Protein AF-A0A0N4UQG2-F1 (afdb_monomer_lite)

Foldseek 3Di:
DPDDPVCPCVVDVLVVDPVNDDPDDDDDDDDDPDPDDDPLQDDDDPWKDKDWAQPCQVVQLVVLVVVLVPDAFPVCGVNSCVCPPLQDPPHGLRSSLVSQLCCCVPRVVDDSVLSVCLQAPAPLPPPPVDDPVSSVSNVVSCVPHDHRAGFIWMWTDPSVDTDIDTHNVNNAKKKWFAFPVGDIDIDSDPPPDDDDPNRTPDIDTDPPD

Organism: Dracunculus medinensis (NCBI:txid318479)

InterPro domains:
  IPR017932 Glutamine amidotransferase type 2 domain [PF00310] (1-203)
  IPR017932 Glutamine amidotransferase type 2 domain [PS51278] (1-209)
  IPR029055 Nucleophile aminohydrolases, N-terminal [G3DSA:3.60.20.10] (1-207)
  IPR029055 Nucleophile aminohydrolases, N-terminal [SSF56235] (1-203)
  IPR050711 Electron transfer and nitrogen metabolism enzyme [PTHR11938] (1-194)

pLDDT: mean 92.18, std 8.58, range [34.84, 98.5]

Radius of gyration: 18.57 Å; chains: 1; bounding box: 43×51×46 Å

Structure (mmCIF, N/CA/C/O backbone):
data_AF-A0A0N4UQG2-F1
#
_entry.id   AF-A0A0N4UQG2-F1
#
loop_
_atom_site.group_PDB
_atom_site.id
_atom_site.type_symbol
_atom_site.label_atom_id
_atom_site.label_alt_id
_atom_site.label_comp_id
_atom_site.label_asym_id
_atom_site.label_entity_id
_atom_site.label_seq_id
_atom_site.pdbx_PDB_ins_code
_atom_site.Cartn_x
_atom_site.Cartn_y
_atom_site.Cartn_z
_atom_site.occupancy
_atom_site.B_iso_or_equiv
_atom_site.auth_seq_id
_atom_site.auth_comp_id
_atom_site.auth_asym_id
_atom_site.auth_atom_id
_atom_site.pdbx_PDB_model_num
ATOM 1 N N . GLY A 1 1 ? 5.410 -14.730 1.126 1.00 83.00 1 GLY A N 1
ATOM 2 C CA . GLY A 1 1 ? 5.671 -16.011 1.825 1.00 83.00 1 GLY A CA 1
ATOM 3 C C . GLY A 1 1 ? 7.002 -15.961 2.557 1.00 83.00 1 GLY A C 1
ATOM 4 O O . GLY A 1 1 ? 7.657 -14.926 2.515 1.00 83.00 1 GLY A O 1
ATOM 5 N N . GLN A 1 2 ? 7.401 -17.050 3.219 1.00 87.00 2 GLN A N 1
ATOM 6 C CA . GLN A 1 2 ? 8.692 -17.155 3.923 1.00 87.00 2 GLN A CA 1
ATOM 7 C C . GLN A 1 2 ? 9.740 -17.874 3.072 1.00 87.00 2 GLN A C 1
ATOM 9 O O . GLN A 1 2 ? 10.214 -18.955 3.413 1.00 87.00 2 GLN A O 1
ATOM 14 N N . PHE A 1 3 ? 10.063 -17.285 1.930 1.00 86.31 3 PHE A N 1
ATOM 15 C CA . PHE A 1 3 ? 10.930 -17.906 0.941 1.00 86.31 3 PHE A CA 1
ATOM 16 C C . PHE A 1 3 ? 11.988 -16.918 0.491 1.00 86.31 3 PHE A C 1
ATOM 18 O O . PHE A 1 3 ? 11.764 -15.706 0.525 1.00 86.31 3 PHE A O 1
ATOM 25 N N . THR A 1 4 ? 13.117 -17.434 0.017 1.00 87.06 4 THR A N 1
ATOM 26 C CA . THR A 1 4 ? 13.995 -16.618 -0.818 1.00 87.06 4 THR A CA 1
ATOM 27 C C . THR A 1 4 ? 13.283 -16.291 -2.131 1.00 87.06 4 THR A C 1
ATOM 29 O O . THR A 1 4 ? 12.359 -16.992 -2.552 1.00 87.06 4 THR A O 1
ATOM 32 N N . THR A 1 5 ? 13.710 -15.229 -2.810 1.00 87.31 5 THR A N 1
ATOM 33 C CA . THR A 1 5 ? 13.098 -14.796 -4.077 1.00 87.31 5 THR A CA 1
ATOM 34 C C . THR A 1 5 ? 13.099 -15.908 -5.135 1.00 87.31 5 THR A C 1
ATOM 36 O O . THR A 1 5 ? 12.113 -16.075 -5.847 1.00 87.31 5 THR A O 1
ATOM 39 N N . HIS A 1 6 ? 14.142 -16.743 -5.176 1.00 87.69 6 HIS A N 1
ATOM 40 C CA . HIS A 1 6 ? 14.247 -17.883 -6.098 1.00 87.69 6 HIS A CA 1
ATOM 41 C C . HIS A 1 6 ? 13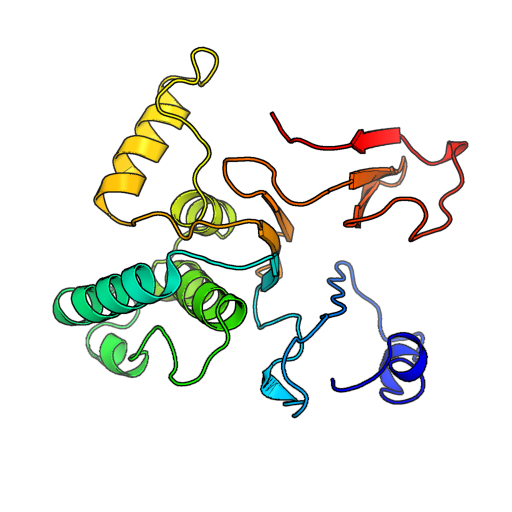.280 -19.037 -5.799 1.00 87.69 6 HIS A C 1
ATOM 43 O O . HIS A 1 6 ? 12.962 -19.820 -6.688 1.00 87.69 6 HIS A O 1
ATOM 49 N N . GLN A 1 7 ? 12.813 -19.160 -4.559 1.00 92.88 7 GLN A N 1
ATOM 50 C CA . GLN A 1 7 ? 11.900 -20.224 -4.139 1.00 92.88 7 GLN A CA 1
ATOM 51 C C . GLN A 1 7 ? 10.429 -19.898 -4.429 1.00 92.88 7 GLN A C 1
ATOM 53 O O . GLN A 1 7 ? 9.588 -20.790 -4.339 1.00 92.88 7 GLN A O 1
ATOM 58 N N . LEU A 1 8 ? 10.107 -18.654 -4.797 1.00 92.19 8 LEU A N 1
ATOM 59 C CA . LEU A 1 8 ? 8.729 -18.220 -5.015 1.00 92.19 8 LEU A CA 1
ATOM 60 C C . LEU A 1 8 ? 8.043 -18.984 -6.162 1.00 92.19 8 LEU A C 1
ATOM 62 O O . LEU A 1 8 ? 6.961 -19.531 -5.959 1.00 92.19 8 LEU A O 1
ATOM 66 N N . TYR A 1 9 ? 8.687 -19.057 -7.332 1.00 91.50 9 TYR A N 1
ATOM 67 C CA . TYR A 1 9 ? 8.138 -19.733 -8.516 1.00 91.50 9 TYR A CA 1
ATOM 68 C C . TYR A 1 9 ? 7.982 -21.251 -8.332 1.00 91.50 9 TYR A C 1
ATOM 70 O O . TYR A 1 9 ? 6.918 -21.768 -8.654 1.00 91.50 9 TYR A O 1
ATOM 78 N N . PRO A 1 10 ? 8.968 -21.982 -7.769 1.00 92.25 10 PRO A N 1
ATOM 79 C CA . PRO A 1 10 ? 8.781 -23.399 -7.462 1.00 92.25 10 PRO A CA 1
ATOM 80 C C . PRO A 1 10 ? 7.675 -23.679 -6.441 1.00 92.25 10 PRO A C 1
ATOM 82 O O . PRO A 1 10 ? 7.100 -24.764 -6.456 1.00 92.25 10 PRO A O 1
ATOM 85 N N . TYR A 1 11 ? 7.407 -22.744 -5.524 1.00 94.06 11 TYR A N 1
ATOM 86 C CA . TYR A 1 11 ? 6.412 -22.944 -4.473 1.00 94.06 11 TYR A CA 1
ATOM 87 C C . TYR A 1 11 ? 4.980 -22.692 -4.962 1.00 94.06 11 TYR A C 1
ATOM 89 O O . TYR A 1 11 ? 4.084 -23.480 -4.667 1.00 94.06 11 TYR A O 1
ATOM 97 N N . TYR A 1 12 ? 4.757 -21.610 -5.712 1.00 94.81 12 TYR A N 1
ATOM 98 C CA . TYR A 1 12 ? 3.448 -21.275 -6.272 1.00 94.81 12 TYR A CA 1
ATOM 99 C C . TYR A 1 12 ? 3.400 -21.617 -7.758 1.00 94.81 12 TYR A C 1
ATOM 101 O O . TYR A 1 12 ? 3.765 -20.796 -8.599 1.00 94.81 12 TYR A O 1
ATOM 109 N N . ALA A 1 13 ? 2.907 -22.817 -8.073 1.00 94.38 13 ALA A N 1
ATOM 110 C CA . ALA A 1 13 ? 2.822 -23.312 -9.448 1.00 94.38 13 ALA A CA 1
ATOM 111 C C . ALA A 1 13 ? 2.061 -22.352 -10.382 1.00 94.38 13 ALA A C 1
ATOM 113 O O . ALA A 1 13 ? 2.461 -22.177 -11.535 1.00 94.38 13 ALA A O 1
ATOM 114 N N . ASP A 1 14 ? 1.034 -21.670 -9.868 1.00 96.81 14 ASP A N 1
ATOM 115 C CA . ASP A 1 14 ? 0.246 -20.684 -10.615 1.00 96.81 14 ASP A CA 1
ATOM 116 C C . ASP A 1 14 ? 1.114 -19.571 -11.222 1.00 96.81 14 ASP A C 1
ATOM 118 O O . ASP A 1 14 ? 0.856 -19.146 -12.341 1.00 96.81 14 ASP A O 1
ATOM 122 N N . LEU A 1 15 ? 2.200 -19.157 -10.556 1.00 94.75 15 LEU A N 1
ATOM 123 C CA . LEU A 1 15 ? 3.099 -18.103 -11.055 1.00 94.75 15 LEU A CA 1
ATOM 124 C C . LEU A 1 15 ? 3.942 -18.533 -12.262 1.00 94.75 15 LEU A C 1
ATOM 126 O O . LEU A 1 15 ? 4.568 -17.698 -12.908 1.00 94.75 15 LEU A O 1
ATOM 130 N N . THR A 1 16 ? 3.995 -19.834 -12.545 1.00 93.81 16 THR A N 1
ATOM 131 C CA . THR A 1 16 ? 4.654 -20.394 -13.736 1.00 93.81 16 THR A CA 1
ATOM 132 C C . THR A 1 16 ? 3.662 -20.808 -14.818 1.00 93.81 16 THR A C 1
ATOM 134 O O . THR A 1 16 ? 4.071 -21.254 -15.889 1.00 93.81 16 THR A O 1
ATOM 137 N N . ASN A 1 17 ? 2.363 -20.661 -14.555 1.00 96.19 17 ASN A N 1
ATOM 138 C CA . ASN A 1 17 ? 1.318 -20.945 -15.521 1.00 96.19 17 ASN A CA 1
ATOM 139 C C . ASN A 1 17 ? 1.238 -19.801 -16.555 1.00 96.19 17 ASN A C 1
ATOM 141 O O . ASN A 1 17 ? 1.017 -18.658 -16.154 1.00 96.19 17 ASN A O 1
ATOM 145 N N . PRO A 1 18 ? 1.358 -20.074 -17.869 1.00 95.81 18 PRO A N 1
ATOM 146 C CA . PRO A 1 18 ? 1.235 -19.052 -18.914 1.00 95.81 18 PRO A CA 1
ATOM 147 C C . PRO A 1 18 ? -0.103 -18.296 -18.922 1.00 95.81 18 PRO A C 1
ATOM 149 O O . PRO A 1 18 ? -0.155 -17.168 -19.400 1.00 95.81 18 PRO A O 1
ATOM 152 N N . GLU A 1 19 ? -1.170 -18.892 -18.381 1.00 97.31 19 GLU A N 1
ATOM 153 C CA . GLU A 1 19 ? -2.489 -18.255 -18.260 1.00 97.31 19 GLU A CA 1
ATOM 154 C C . GLU A 1 19 ? -2.553 -17.243 -17.097 1.00 97.31 19 GLU A C 1
ATOM 156 O O . GLU A 1 19 ? -3.521 -16.491 -16.978 1.00 97.31 19 GLU A O 1
ATOM 161 N N . PHE A 1 20 ? -1.535 -17.195 -16.227 1.00 96.69 20 PHE A N 1
ATOM 162 C CA . PHE A 1 20 ? -1.446 -16.225 -15.136 1.00 96.69 20 PHE A CA 1
ATOM 163 C C . PHE A 1 20 ? -0.947 -14.873 -15.665 1.00 96.69 20 PHE A C 1
ATOM 165 O O . PHE A 1 20 ? 0.212 -14.488 -15.508 1.00 96.69 20 PHE A O 1
ATOM 172 N N . ILE A 1 21 ? -1.842 -14.149 -16.333 1.00 95.69 21 ILE A N 1
ATOM 173 C CA . ILE A 1 21 ? -1.565 -12.840 -16.929 1.00 95.69 21 ILE A CA 1
ATOM 174 C C . ILE A 1 21 ? -2.055 -11.702 -16.029 1.00 95.69 21 ILE A C 1
ATOM 176 O O . ILE A 1 21 ? -3.118 -11.778 -15.415 1.00 95.69 21 ILE A O 1
ATOM 180 N N . SER A 1 22 ? -1.292 -10.610 -15.969 1.00 94.44 22 SER A N 1
ATOM 181 C CA . SER A 1 22 ? -1.672 -9.406 -15.227 1.00 94.44 22 SER A CA 1
ATOM 182 C C . SER A 1 22 ? -1.180 -8.144 -15.927 1.00 94.44 22 SER A C 1
ATOM 184 O O . SER A 1 22 ? -0.168 -8.151 -16.621 1.00 94.44 22 SER A O 1
ATOM 186 N N . HIS A 1 23 ? -1.901 -7.047 -15.703 1.00 93.00 23 HIS A N 1
ATOM 187 C CA . HIS A 1 23 ? -1.538 -5.710 -16.175 1.00 93.00 23 HIS A CA 1
ATOM 188 C C . HIS A 1 23 ? -0.661 -4.977 -15.146 1.00 93.00 23 HIS A C 1
ATOM 190 O O . HIS A 1 23 ? -0.023 -3.979 -15.465 1.00 93.00 23 HIS A O 1
ATOM 196 N N . ILE A 1 24 ? -0.652 -5.463 -13.899 1.00 94.12 24 ILE A N 1
ATOM 197 C CA . ILE A 1 24 ? 0.035 -4.863 -12.756 1.00 94.12 24 ILE A CA 1
ATOM 198 C C . ILE A 1 24 ? 0.735 -5.967 -11.960 1.00 94.12 24 ILE A C 1
ATOM 200 O O . ILE A 1 24 ? 0.160 -7.026 -11.703 1.00 94.12 24 ILE A O 1
ATOM 204 N N . ALA A 1 25 ? 1.960 -5.701 -11.514 1.00 94.25 25 ALA A N 1
ATOM 205 C CA . ALA A 1 25 ? 2.662 -6.548 -10.563 1.00 94.25 25 ALA A CA 1
ATOM 206 C C . ALA A 1 25 ? 3.356 -5.686 -9.504 1.00 94.25 25 ALA A C 1
ATOM 208 O O . ALA A 1 25 ? 4.049 -4.725 -9.830 1.00 94.25 25 ALA A O 1
ATOM 209 N N . ILE A 1 26 ? 3.187 -6.060 -8.235 1.00 95.19 26 ILE A N 1
ATOM 210 C CA . ILE A 1 26 ? 3.950 -5.514 -7.112 1.00 95.19 26 ILE A CA 1
ATOM 211 C C . ILE A 1 26 ? 4.675 -6.685 -6.462 1.00 95.19 26 ILE A C 1
ATOM 213 O O . ILE A 1 26 ? 4.057 -7.671 -6.064 1.00 95.19 26 ILE A O 1
ATOM 217 N N . VAL A 1 27 ? 5.994 -6.575 -6.357 1.00 93.50 27 VAL A N 1
ATOM 218 C CA . VAL A 1 27 ? 6.851 -7.587 -5.738 1.00 93.50 27 VAL A CA 1
ATOM 219 C C . VAL A 1 27 ? 7.623 -6.961 -4.590 1.00 93.50 27 VAL A C 1
ATOM 221 O O . VAL A 1 27 ? 8.039 -5.807 -4.663 1.00 93.50 27 VAL A O 1
ATOM 224 N N . HIS A 1 28 ? 7.816 -7.721 -3.515 1.00 94.06 28 HIS A N 1
ATOM 225 C CA . HIS A 1 28 ? 8.537 -7.240 -2.347 1.00 94.06 28 HIS A CA 1
ATOM 226 C C . HIS A 1 28 ? 9.395 -8.345 -1.733 1.00 94.06 28 HIS A C 1
ATOM 228 O O . HIS A 1 28 ? 8.929 -9.460 -1.500 1.00 94.06 28 HIS A O 1
ATOM 234 N N . SER A 1 29 ? 10.644 -8.009 -1.415 1.00 91.00 29 SER A N 1
ATOM 235 C CA . SER A 1 29 ? 11.544 -8.842 -0.618 1.00 91.00 29 SER A CA 1
ATOM 236 C C . SER A 1 29 ? 11.888 -8.095 0.664 1.00 91.00 29 SER A C 1
ATOM 238 O O . SER A 1 29 ? 12.318 -6.945 0.619 1.00 91.00 29 SER A O 1
ATOM 240 N N . ARG A 1 30 ? 11.662 -8.725 1.821 1.00 84.50 30 ARG A N 1
ATOM 241 C CA . ARG A 1 30 ? 11.824 -8.085 3.133 1.00 84.50 30 ARG A CA 1
ATOM 242 C C . ARG A 1 30 ? 13.076 -8.597 3.835 1.00 84.50 30 ARG A C 1
ATOM 244 O O . ARG A 1 30 ? 13.191 -9.794 4.082 1.00 84.50 30 ARG A O 1
ATOM 251 N N . TYR A 1 31 ? 13.932 -7.679 4.281 1.00 78.50 31 TYR A N 1
ATOM 252 C CA . TYR A 1 31 ? 14.924 -7.967 5.317 1.00 78.50 31 TYR A CA 1
ATOM 253 C C . TYR A 1 31 ? 14.292 -7.781 6.699 1.00 78.50 31 TYR A C 1
ATOM 255 O O . TYR A 1 31 ? 13.805 -6.706 7.037 1.00 78.50 31 TYR A O 1
ATOM 263 N N . SER A 1 32 ? 14.256 -8.851 7.492 1.00 74.00 32 SER A N 1
ATOM 264 C CA . SER A 1 32 ? 13.741 -8.831 8.863 1.00 74.00 32 SER A CA 1
ATOM 265 C C . SER A 1 32 ? 14.899 -8.849 9.853 1.00 74.00 32 SER A C 1
ATOM 267 O O . SER A 1 32 ? 15.792 -9.680 9.726 1.00 74.00 32 SER A O 1
ATOM 269 N N . THR A 1 33 ? 14.850 -8.000 10.879 1.00 68.75 33 THR A N 1
ATOM 270 C CA . THR A 1 33 ? 15.740 -8.091 12.051 1.00 68.75 33 THR A CA 1
ATOM 271 C C . THR A 1 33 ? 15.324 -9.202 13.020 1.00 68.75 33 THR A C 1
ATOM 273 O O . THR A 1 33 ? 16.117 -9.626 13.855 1.00 68.75 33 THR A O 1
ATOM 276 N N . ASN A 1 34 ? 14.091 -9.710 12.903 1.00 67.94 34 ASN A N 1
ATOM 277 C CA . ASN A 1 34 ? 13.601 -10.827 13.709 1.00 67.94 34 ASN A CA 1
ATOM 278 C C . ASN A 1 34 ? 14.049 -12.170 13.128 1.00 67.94 34 ASN A C 1
ATOM 280 O O . ASN A 1 34 ? 13.881 -12.409 11.932 1.00 67.94 34 ASN A O 1
ATOM 284 N N . THR A 1 35 ? 14.519 -13.061 14.001 1.00 64.38 35 THR A N 1
ATOM 285 C CA . THR A 1 35 ? 14.916 -14.440 13.676 1.00 64.38 35 THR A CA 1
ATOM 286 C C . THR A 1 35 ? 13.732 -15.393 13.509 1.00 64.38 35 THR A C 1
ATOM 288 O O . THR A 1 35 ? 13.883 -16.429 12.868 1.00 64.38 35 THR A O 1
ATOM 291 N N . PHE A 1 36 ? 12.556 -15.053 14.050 1.00 75.06 36 PHE A N 1
ATOM 292 C CA . PHE A 1 36 ? 11.333 -15.835 13.873 1.00 75.06 36 PHE A CA 1
ATOM 293 C C . PHE A 1 36 ? 10.550 -15.329 12.661 1.00 75.06 36 PHE A C 1
ATOM 295 O O . PHE A 1 36 ? 9.997 -14.221 12.703 1.00 75.06 36 PHE A O 1
ATOM 302 N N . PRO A 1 37 ? 10.491 -16.107 11.572 1.00 74.44 37 PRO A N 1
ATOM 303 C CA . PRO A 1 37 ? 9.751 -15.698 10.400 1.00 74.44 37 PRO A CA 1
ATOM 304 C C . PRO A 1 37 ? 8.245 -15.874 10.666 1.00 74.44 37 PRO A C 1
ATOM 306 O O . PRO A 1 37 ? 7.804 -16.879 11.225 1.00 74.44 37 PRO A O 1
ATOM 309 N N . ALA A 1 38 ? 7.431 -14.902 10.244 1.00 84.25 38 ALA A N 1
ATOM 310 C CA . ALA A 1 38 ? 5.969 -14.972 10.315 1.00 84.25 38 ALA A CA 1
ATOM 311 C C . ALA A 1 38 ? 5.372 -14.745 8.922 1.00 84.25 38 ALA A C 1
ATOM 313 O O . ALA A 1 38 ? 5.730 -13.790 8.235 1.00 84.25 38 ALA A O 1
ATOM 314 N N . TRP A 1 39 ? 4.499 -15.657 8.481 1.00 87.81 39 TRP A N 1
ATOM 315 C CA . TRP A 1 39 ? 3.953 -15.655 7.118 1.00 87.81 39 TRP A CA 1
ATOM 316 C C . TRP A 1 39 ? 3.140 -14.398 6.836 1.00 87.81 39 TRP A C 1
ATOM 318 O O . TRP A 1 39 ? 3.305 -13.789 5.784 1.00 87.81 39 TRP A O 1
ATOM 328 N N . SER A 1 40 ? 2.350 -13.977 7.822 1.00 86.31 40 SER A N 1
ATOM 329 C CA . SER A 1 40 ? 1.534 -12.764 7.794 1.00 86.31 40 SER A CA 1
ATOM 330 C C . SER A 1 40 ? 2.338 -11.464 7.721 1.00 86.31 40 SER A C 1
ATOM 332 O O . SER A 1 40 ? 1.763 -10.415 7.476 1.00 86.31 40 SER A O 1
ATOM 334 N N . ARG A 1 41 ? 3.661 -11.504 7.934 1.00 90.25 41 ARG A N 1
ATOM 335 C CA . ARG A 1 41 ? 4.541 -10.325 7.844 1.00 90.25 41 ARG A CA 1
ATOM 336 C C . ARG A 1 41 ? 5.236 -10.195 6.491 1.00 90.25 41 ARG A C 1
ATOM 338 O O . ARG A 1 41 ? 6.019 -9.264 6.293 1.00 90.25 41 ARG A O 1
ATOM 345 N N . ALA A 1 42 ? 5.030 -11.158 5.595 1.00 92.81 42 ALA A N 1
ATOM 346 C CA . ALA A 1 42 ? 5.487 -11.031 4.224 1.00 92.81 42 ALA A CA 1
ATOM 347 C C . ALA A 1 42 ? 4.620 -10.006 3.488 1.00 92.81 42 ALA A C 1
ATOM 349 O O . ALA A 1 42 ? 3.428 -9.898 3.745 1.00 92.81 42 ALA A O 1
ATOM 350 N N . GLN A 1 43 ? 5.240 -9.290 2.560 1.00 95.38 43 GLN A N 1
ATOM 351 C CA . GLN A 1 43 ? 4.586 -8.308 1.704 1.00 95.38 43 GLN A CA 1
ATOM 352 C C . GLN A 1 43 ? 4.568 -8.805 0.246 1.00 95.38 43 GLN A C 1
ATOM 354 O O . GLN A 1 43 ? 5.348 -9.716 -0.068 1.00 95.38 43 GLN A O 1
ATOM 359 N N . PRO A 1 44 ? 3.749 -8.222 -0.651 1.00 96.44 44 PRO A N 1
ATOM 360 C CA . PRO A 1 44 ? 2.838 -7.080 -0.447 1.00 96.44 44 PRO A CA 1
ATOM 361 C C . PRO A 1 44 ? 1.731 -7.334 0.587 1.00 96.44 44 PRO A C 1
ATOM 363 O O . PRO A 1 44 ? 1.327 -8.479 0.782 1.00 96.44 44 PRO A O 1
ATOM 366 N N . ASN A 1 45 ? 1.272 -6.274 1.258 1.00 96.75 45 ASN A N 1
ATOM 367 C CA . ASN A 1 45 ? 0.001 -6.293 1.987 1.00 96.75 45 ASN A CA 1
ATOM 368 C C . ASN A 1 45 ? -1.169 -6.183 0.984 1.00 96.75 45 ASN A C 1
ATOM 370 O O . ASN A 1 45 ? -0.989 -6.444 -0.207 1.00 96.75 45 ASN A O 1
ATOM 374 N N . ARG A 1 46 ? -2.378 -5.825 1.437 1.00 96.44 46 ARG A N 1
ATOM 375 C CA . ARG A 1 46 ? -3.577 -5.832 0.581 1.00 96.44 46 ARG A CA 1
ATOM 376 C C . ARG A 1 46 ? -3.496 -4.769 -0.509 1.00 96.44 46 ARG A C 1
ATOM 378 O O . ARG A 1 46 ? -3.868 -5.034 -1.648 1.00 96.44 46 ARG A O 1
ATOM 385 N N . MET A 1 47 ? -3.002 -3.586 -0.158 1.00 97.44 47 MET A N 1
ATOM 386 C CA . MET A 1 47 ? -2.869 -2.447 -1.061 1.00 97.44 47 MET A CA 1
ATOM 387 C C . MET A 1 47 ? -1.426 -1.971 -1.197 1.00 97.44 47 MET A C 1
ATOM 389 O O . MET A 1 47 ? -1.111 -1.343 -2.201 1.00 97.44 47 MET A O 1
ATOM 393 N N . VAL A 1 48 ? -0.558 -2.254 -0.219 1.00 97.62 48 VAL A N 1
ATOM 394 C CA . VAL A 1 48 ? 0.756 -1.611 -0.075 1.00 97.62 48 VAL A CA 1
ATOM 395 C C . VAL A 1 48 ? 1.915 -2.606 -0.014 1.00 97.62 48 VAL A C 1
ATOM 397 O O . VAL A 1 48 ? 1.911 -3.558 0.768 1.00 97.62 48 VAL A O 1
ATOM 400 N N . ALA A 1 49 ? 2.984 -2.303 -0.749 1.00 97.12 49 ALA A N 1
ATOM 401 C CA . ALA A 1 49 ? 4.342 -2.748 -0.455 1.00 97.12 49 ALA A CA 1
ATOM 402 C C . ALA A 1 49 ? 5.176 -1.561 0.052 1.00 97.12 49 ALA A C 1
ATOM 404 O O . ALA A 1 49 ? 5.133 -0.472 -0.513 1.00 97.12 49 ALA A O 1
ATOM 405 N N . HIS A 1 50 ? 5.937 -1.773 1.115 1.00 96.62 50 HIS A N 1
ATOM 406 C CA . HIS A 1 50 ? 6.663 -0.762 1.863 1.00 96.62 50 HIS A CA 1
ATOM 407 C C . HIS A 1 50 ? 8.112 -1.190 2.063 1.00 96.62 50 HIS A C 1
ATOM 409 O O . HIS A 1 50 ? 8.409 -2.145 2.784 1.00 96.62 50 HIS A O 1
ATOM 415 N N . ASN A 1 51 ? 9.010 -0.416 1.467 1.00 94.88 51 ASN A N 1
ATOM 416 C CA . ASN A 1 51 ? 10.437 -0.534 1.664 1.00 94.88 51 ASN A CA 1
ATOM 417 C C . ASN A 1 51 ? 10.925 0.569 2.609 1.00 94.88 51 ASN A C 1
ATOM 419 O O . ASN A 1 51 ? 11.313 1.643 2.150 1.00 94.88 51 ASN A O 1
ATOM 423 N N . GLY A 1 52 ? 10.954 0.307 3.913 1.00 94.62 52 GLY A N 1
ATOM 424 C CA . GLY A 1 52 ? 11.261 1.348 4.888 1.00 94.62 52 GLY A CA 1
ATOM 425 C C . GLY A 1 52 ? 10.930 0.980 6.329 1.00 94.62 52 GLY A C 1
ATOM 426 O O . GLY A 1 52 ? 10.772 -0.200 6.648 1.00 94.62 52 GLY A O 1
ATOM 427 N N . GLU A 1 53 ? 10.843 2.002 7.174 1.00 95.50 53 GLU A N 1
ATOM 428 C CA . GLU A 1 53 ? 10.424 1.913 8.572 1.00 95.50 53 GLU A CA 1
ATOM 429 C C . GLU A 1 53 ? 9.636 3.167 8.965 1.00 95.50 53 GLU A C 1
ATOM 431 O O . GLU A 1 53 ? 10.101 4.286 8.751 1.00 95.50 53 GLU A O 1
ATOM 436 N N . ILE A 1 54 ? 8.464 2.987 9.579 1.00 97.12 54 ILE A N 1
ATOM 437 C CA . ILE A 1 54 ? 7.646 4.103 10.081 1.00 97.12 54 ILE A CA 1
ATOM 438 C C . ILE A 1 54 ? 8.037 4.406 11.529 1.00 97.12 54 ILE A C 1
ATOM 440 O O . ILE A 1 54 ? 7.709 3.654 12.449 1.00 97.12 54 ILE A O 1
ATOM 444 N N . ASN A 1 55 ? 8.717 5.529 11.756 1.00 96.56 55 ASN A N 1
ATOM 445 C CA . ASN A 1 55 ? 9.260 5.893 13.068 1.00 96.56 55 ASN A CA 1
ATOM 446 C C . ASN A 1 55 ? 8.253 6.640 13.967 1.00 96.56 55 ASN A C 1
ATOM 448 O O . ASN A 1 55 ? 8.460 6.735 15.179 1.00 96.56 55 ASN A O 1
ATOM 452 N N . THR A 1 56 ? 7.128 7.103 13.413 1.00 97.56 56 THR A N 1
ATOM 453 C CA . THR A 1 56 ? 6.020 7.734 14.157 1.00 97.56 56 THR A CA 1
ATOM 454 C C . THR A 1 56 ? 4.903 6.764 14.549 1.00 97.56 56 THR A C 1
ATOM 456 O O . THR A 1 56 ? 3.920 7.182 15.169 1.00 97.56 56 THR A O 1
ATOM 459 N N . LEU A 1 57 ? 5.058 5.466 14.256 1.00 97.31 57 LEU A N 1
ATOM 460 C CA . LEU A 1 57 ? 3.994 4.454 14.291 1.00 97.31 57 LEU A CA 1
ATOM 461 C C . LEU A 1 57 ? 3.120 4.501 15.550 1.00 97.31 57 LEU A C 1
ATOM 463 O O . LEU A 1 57 ? 1.896 4.511 15.462 1.00 97.31 57 LEU A O 1
ATOM 467 N N . ARG A 1 58 ? 3.727 4.548 16.742 1.00 97.19 58 ARG A N 1
ATOM 468 C CA . ARG A 1 58 ? 2.967 4.540 18.004 1.00 97.19 58 ARG A CA 1
ATOM 469 C C . ARG A 1 58 ? 2.034 5.748 18.121 1.00 97.19 58 ARG A C 1
ATOM 471 O O . ARG A 1 58 ? 0.920 5.604 18.616 1.00 97.19 58 ARG A O 1
ATOM 478 N N . GLY A 1 59 ? 2.494 6.922 17.690 1.00 97.75 59 GLY A N 1
ATOM 479 C CA . GLY A 1 59 ? 1.669 8.125 17.635 1.00 97.75 59 GLY A CA 1
ATOM 480 C C . GLY A 1 59 ? 0.521 7.943 16.651 1.00 97.75 59 GLY A C 1
ATOM 481 O O . GLY A 1 59 ? -0.629 8.152 17.026 1.00 97.75 59 GLY A O 1
ATOM 482 N N . ASN A 1 60 ? 0.827 7.451 15.448 1.00 98.25 60 ASN A N 1
ATOM 483 C CA . ASN A 1 60 ? -0.170 7.240 14.403 1.00 98.25 60 ASN A CA 1
ATOM 484 C C . ASN A 1 60 ? -1.289 6.277 14.825 1.00 98.25 60 ASN A C 1
ATOM 486 O O . ASN A 1 60 ? -2.471 6.586 14.684 1.00 98.25 60 ASN A O 1
ATOM 490 N N . ILE A 1 61 ? -0.928 5.138 15.423 1.00 97.94 61 ILE A N 1
ATOM 491 C CA . ILE A 1 61 ? -1.898 4.159 15.934 1.00 97.94 61 ILE A CA 1
ATOM 492 C C . ILE A 1 61 ? -2.783 4.792 17.011 1.00 97.94 61 ILE A C 1
ATOM 494 O O . ILE A 1 61 ? -4.003 4.652 16.975 1.00 97.94 61 ILE A O 1
ATOM 498 N N . ASN A 1 62 ? -2.189 5.522 17.957 1.00 97.25 62 ASN A N 1
ATOM 499 C CA . ASN A 1 62 ? -2.951 6.165 19.025 1.00 97.25 62 ASN A CA 1
ATOM 500 C C . ASN A 1 62 ? -3.936 7.207 18.484 1.00 97.25 62 ASN A C 1
ATOM 502 O O . ASN A 1 62 ? -5.070 7.270 18.958 1.00 97.25 62 ASN A O 1
ATOM 506 N N . PHE A 1 63 ? -3.531 8.009 17.497 1.00 97.62 63 PHE A N 1
ATOM 507 C CA . PHE A 1 63 ? -4.427 8.982 16.882 1.00 97.62 63 PHE A CA 1
ATOM 508 C C . PHE A 1 63 ? -5.538 8.308 16.072 1.00 97.62 63 PHE A C 1
ATOM 510 O O . PHE A 1 63 ? -6.678 8.766 16.126 1.00 97.62 63 PHE A O 1
ATOM 517 N N . MET A 1 64 ? -5.257 7.205 15.371 1.00 97.75 64 MET A N 1
ATOM 518 C CA . MET A 1 64 ? -6.297 6.445 14.672 1.00 97.75 64 MET A CA 1
ATOM 519 C C . MET A 1 64 ? -7.316 5.853 15.655 1.00 97.75 64 MET A C 1
ATOM 521 O O . MET A 1 64 ? -8.514 6.068 15.488 1.00 97.75 64 MET A O 1
ATOM 525 N N . ASN A 1 65 ? -6.848 5.249 16.750 1.00 96.38 65 ASN A N 1
ATOM 526 C CA . ASN A 1 65 ? -7.714 4.746 17.820 1.00 96.38 65 ASN A CA 1
ATOM 527 C C . ASN A 1 65 ? -8.568 5.862 18.448 1.00 96.38 65 ASN A C 1
ATOM 529 O O . ASN A 1 65 ? -9.742 5.661 18.742 1.00 96.38 65 ASN A O 1
ATOM 533 N N . ALA A 1 66 ? -8.008 7.062 18.643 1.00 96.69 66 ALA A N 1
ATOM 534 C CA . ALA A 1 66 ? -8.768 8.201 19.159 1.00 96.69 66 ALA A CA 1
ATOM 535 C C . ALA A 1 66 ? -9.880 8.647 18.190 1.00 96.69 66 ALA A C 1
ATOM 537 O O . ALA A 1 66 ? -10.967 9.024 18.629 1.00 96.69 66 ALA A O 1
ATOM 538 N N . ARG A 1 67 ? -9.632 8.575 16.875 1.00 96.00 67 ARG A N 1
ATOM 539 C CA . ARG A 1 67 ? -10.622 8.916 15.842 1.00 96.00 67 ARG A CA 1
ATOM 540 C C . ARG A 1 67 ? -11.798 7.939 15.819 1.00 96.00 67 ARG A C 1
ATOM 542 O O . ARG A 1 67 ? -12.917 8.383 15.582 1.00 96.00 67 ARG A O 1
ATOM 549 N N . GLU A 1 68 ? -11.595 6.654 16.113 1.00 96.38 68 GLU A N 1
ATOM 550 C CA . GLU A 1 68 ? -12.671 5.640 16.114 1.00 96.38 68 GLU A CA 1
ATOM 551 C C . GLU A 1 68 ? -13.870 6.030 16.992 1.00 96.38 68 GLU A C 1
ATOM 553 O O . GLU A 1 68 ? -15.009 5.711 16.652 1.00 96.38 68 GLU A O 1
ATOM 558 N N . GLY A 1 69 ? -13.635 6.787 18.072 1.00 93.69 69 GLY A N 1
ATOM 559 C CA . GLY A 1 69 ? -14.684 7.256 18.982 1.00 93.69 69 GLY A CA 1
ATOM 560 C C . GLY A 1 69 ? -15.563 8.397 18.453 1.00 93.69 69 GLY A C 1
ATOM 561 O O . GLY A 1 69 ? -16.609 8.665 19.039 1.00 93.69 69 GLY A O 1
ATOM 562 N N . VAL A 1 70 ? -15.158 9.082 17.379 1.00 94.06 70 VAL A N 1
ATOM 563 C CA . VAL A 1 70 ? -15.879 10.248 16.822 1.00 94.06 70 VAL A CA 1
ATOM 564 C C . VAL A 1 70 ? -16.140 10.151 15.318 1.00 94.06 70 VAL A C 1
ATOM 566 O O . VAL A 1 70 ? -16.869 10.975 14.766 1.00 94.06 70 VAL A O 1
ATOM 569 N N . MET A 1 71 ? -15.543 9.170 14.638 1.00 94.44 71 MET A N 1
ATOM 570 C CA . MET A 1 71 ? -15.741 8.958 13.208 1.00 94.44 71 MET A CA 1
ATOM 571 C C . MET A 1 71 ? -17.179 8.546 12.894 1.00 94.44 71 MET A C 1
ATOM 573 O O . MET A 1 71 ? -17.800 7.749 13.594 1.00 94.44 71 MET A O 1
ATOM 577 N N . THR A 1 72 ? -17.679 9.065 11.777 1.00 94.31 72 THR A N 1
ATOM 578 C CA . THR A 1 72 ? -18.942 8.653 11.166 1.00 94.31 72 THR A CA 1
ATOM 579 C C . THR A 1 72 ? -18.695 8.349 9.695 1.00 94.31 72 THR A C 1
ATOM 581 O O . THR A 1 72 ? -17.801 8.920 9.069 1.00 94.31 72 THR A O 1
ATOM 584 N N . CYS A 1 73 ? -19.465 7.420 9.138 1.00 94.81 73 CYS A N 1
ATOM 585 C CA . CYS A 1 73 ? -19.362 7.034 7.739 1.00 94.81 73 CYS A CA 1
ATOM 586 C C . CYS A 1 73 ? -20.766 6.815 7.192 1.00 94.81 73 CYS A C 1
ATOM 588 O O . CYS A 1 73 ? -21.491 5.956 7.680 1.00 94.81 73 CYS A O 1
ATOM 590 N N . GLU A 1 74 ? -21.139 7.563 6.157 1.00 93.12 74 GLU A N 1
ATOM 591 C CA . GLU A 1 74 ? -22.442 7.421 5.498 1.00 93.12 74 GLU A CA 1
ATOM 592 C C . GLU A 1 74 ? -22.635 6.020 4.893 1.00 93.12 74 GLU A C 1
ATOM 594 O O . GLU A 1 74 ? -23.737 5.485 4.916 1.00 93.12 74 GLU A O 1
ATOM 599 N N . LEU A 1 75 ? -21.562 5.411 4.371 1.00 95.00 75 LEU A N 1
ATOM 600 C CA . LEU A 1 75 ? -21.630 4.112 3.694 1.00 95.00 75 LEU A CA 1
ATOM 601 C C . LEU A 1 75 ? -21.939 2.961 4.657 1.00 95.00 75 LEU A C 1
ATOM 603 O O . LEU A 1 75 ? -22.701 2.066 4.306 1.00 95.00 75 LEU A O 1
ATOM 607 N N . TYR A 1 76 ? -21.328 2.978 5.842 1.00 95.69 76 TYR A N 1
ATOM 608 C CA . TYR A 1 76 ? -21.470 1.904 6.826 1.00 95.69 76 TYR A CA 1
ATOM 609 C C . TYR A 1 76 ? -22.458 2.245 7.946 1.00 95.69 76 TYR A C 1
ATOM 611 O O . TYR A 1 76 ? -22.953 1.340 8.606 1.00 95.69 76 TYR A O 1
ATOM 619 N N . GLY A 1 77 ? -22.782 3.520 8.171 1.00 95.31 77 GLY A N 1
ATOM 620 C CA . GLY A 1 77 ? -23.684 3.939 9.242 1.00 95.31 77 GLY A CA 1
ATOM 621 C C . GLY A 1 77 ? -23.257 3.371 10.599 1.00 95.31 77 GLY A C 1
ATOM 622 O O . GLY A 1 77 ? -22.107 3.519 11.012 1.00 95.31 77 GLY A O 1
ATOM 623 N N . GLU A 1 78 ? -24.182 2.686 11.272 1.00 94.56 78 GLU A N 1
ATOM 624 C CA . GLU A 1 78 ? -23.940 2.015 12.558 1.00 94.56 78 GLU A CA 1
ATOM 625 C C . GLU A 1 78 ? -22.965 0.830 12.447 1.00 94.56 78 GLU A C 1
ATOM 627 O O . GLU A 1 78 ? -22.246 0.524 13.400 1.00 94.56 78 GLU A O 1
ATOM 632 N N . ASP A 1 79 ? -22.861 0.209 11.267 1.00 96.31 79 ASP A N 1
ATOM 633 C CA . ASP A 1 79 ? -21.954 -0.914 11.017 1.00 96.31 79 ASP A CA 1
ATOM 634 C C . ASP A 1 79 ? -20.483 -0.491 10.918 1.00 96.31 79 ASP A C 1
ATOM 636 O O . ASP A 1 79 ? -19.609 -1.358 10.894 1.00 96.31 79 ASP A O 1
ATOM 640 N N . LEU A 1 80 ? -20.176 0.814 10.920 1.00 96.94 80 LEU A N 1
ATOM 641 C CA . LEU A 1 80 ? -18.797 1.312 10.906 1.00 96.94 80 LEU A CA 1
ATOM 642 C C . LEU A 1 80 ? -17.957 0.703 12.038 1.00 96.94 80 LEU A C 1
ATOM 644 O O . LEU A 1 80 ? -16.791 0.376 11.831 1.00 96.94 80 LEU A O 1
ATOM 648 N N . GLN A 1 81 ? -18.566 0.478 13.206 1.00 95.75 81 GLN A N 1
ATOM 649 C CA . GLN A 1 81 ? -17.889 -0.111 14.363 1.00 95.75 81 GLN A CA 1
ATOM 650 C C . GLN A 1 81 ? -17.380 -1.539 14.114 1.00 95.75 81 GLN A C 1
ATOM 652 O O . GLN A 1 81 ? -16.469 -1.988 14.803 1.00 95.75 81 GLN A O 1
ATOM 657 N N . LYS A 1 82 ? -17.919 -2.257 13.118 1.00 96.56 82 LYS A N 1
ATOM 658 C CA . LYS A 1 82 ? -17.431 -3.590 12.725 1.00 96.56 82 LYS A CA 1
ATOM 659 C C . LYS A 1 82 ? -16.060 -3.540 12.049 1.00 96.56 82 LYS A C 1
ATOM 661 O O . LYS A 1 82 ? -15.398 -4.569 11.970 1.00 96.56 82 LYS A O 1
ATOM 666 N N . LEU A 1 83 ? -15.651 -2.370 11.553 1.00 96.25 83 LEU A N 1
ATOM 667 C CA . LEU A 1 83 ? -14.328 -2.152 10.968 1.00 96.25 83 LEU A CA 1
ATOM 668 C C . LEU A 1 83 ? -13.265 -1.833 12.028 1.00 96.25 83 LEU A C 1
ATOM 670 O O . LEU A 1 83 ? -12.116 -1.599 11.670 1.00 96.25 83 LEU A O 1
ATOM 674 N N . TYR A 1 84 ? -13.638 -1.779 13.311 1.00 96.81 84 TYR A N 1
ATOM 675 C CA . TYR A 1 84 ? -12.721 -1.446 14.394 1.00 96.81 84 TYR A CA 1
ATOM 676 C C . TYR A 1 84 ? -12.113 -2.705 15.047 1.00 96.81 84 TYR A C 1
ATOM 678 O O . TYR A 1 84 ? -12.802 -3.720 15.190 1.00 96.81 84 TYR A O 1
ATOM 686 N N . PRO A 1 85 ? -10.848 -2.645 15.507 1.00 97.38 85 PRO A N 1
ATOM 687 C CA . PRO A 1 85 ? -9.937 -1.515 15.341 1.00 97.38 85 PRO A CA 1
ATOM 688 C C . PRO A 1 85 ? -9.497 -1.382 13.877 1.00 97.38 85 PRO A C 1
ATOM 690 O O . PRO A 1 85 ? -9.218 -2.385 13.224 1.00 97.38 85 PRO A O 1
ATOM 693 N N . VAL A 1 86 ? -9.418 -0.146 13.379 1.00 97.88 86 VAL A N 1
ATOM 694 C CA . VAL A 1 86 ? -8.944 0.145 12.022 1.00 97.88 86 VAL A CA 1
ATOM 695 C C . VAL A 1 86 ? -7.529 -0.388 11.868 1.00 97.88 86 VAL A C 1
ATOM 697 O O . VAL A 1 86 ? -7.235 -1.061 10.890 1.00 97.88 86 VAL A O 1
ATOM 700 N N . VAL A 1 87 ? -6.661 -0.124 12.850 1.00 98.12 87 VAL A N 1
ATOM 701 C CA . VAL A 1 87 ? -5.331 -0.734 12.905 1.00 98.12 87 VAL A CA 1
ATOM 702 C C . VAL A 1 87 ? -5.403 -2.033 13.699 1.00 98.12 87 VAL A C 1
ATOM 704 O O . VAL A 1 87 ? -5.563 -2.022 14.922 1.00 98.12 87 VAL A O 1
ATOM 707 N N . GLU A 1 88 ? -5.237 -3.158 13.008 1.00 95.75 88 GLU A N 1
ATOM 708 C CA . GLU A 1 88 ? -5.253 -4.477 13.633 1.00 95.75 88 GLU A CA 1
ATOM 709 C C . GLU A 1 88 ? -4.080 -4.638 14.624 1.00 95.75 88 GLU A C 1
ATOM 711 O O . GLU A 1 88 ? -2.988 -4.077 14.463 1.00 95.75 88 GLU A O 1
ATOM 716 N N . LYS A 1 89 ? -4.299 -5.424 15.684 1.00 92.62 89 LYS A N 1
ATOM 717 C CA . LYS A 1 89 ? -3.258 -5.712 16.681 1.00 92.62 89 LYS A CA 1
ATOM 718 C C . LYS A 1 89 ? -2.134 -6.553 16.072 1.00 92.62 89 LYS 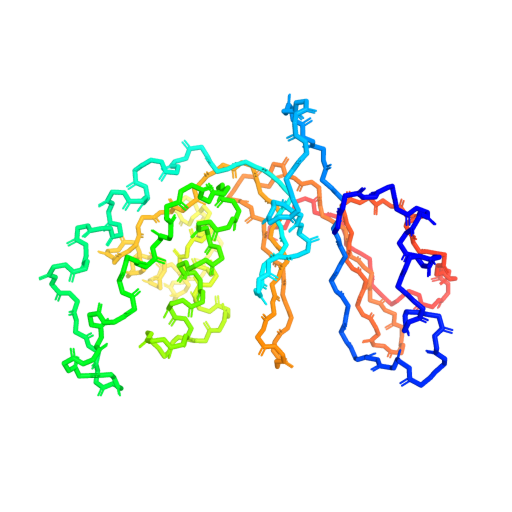A C 1
ATOM 720 O O . LYS A 1 89 ? -2.358 -7.346 15.166 1.00 92.62 89 LYS A O 1
ATOM 725 N N . ASP A 1 90 ? -0.927 -6.398 16.616 1.00 89.81 90 ASP A N 1
ATOM 726 C CA . ASP A 1 90 ? 0.268 -7.187 16.271 1.00 89.81 90 ASP A CA 1
ATOM 727 C C . ASP A 1 90 ? 0.737 -7.086 14.804 1.00 89.81 90 ASP A C 1
ATOM 729 O O . ASP A 1 90 ? 1.588 -7.866 14.350 1.00 89.81 90 ASP A O 1
ATOM 733 N N . MET A 1 91 ? 0.237 -6.084 14.075 1.00 91.94 91 MET A N 1
ATOM 734 C CA . MET A 1 91 ? 0.672 -5.765 12.721 1.00 91.94 91 MET A CA 1
ATOM 735 C C . MET A 1 91 ? 2.090 -5.187 12.697 1.00 91.94 91 MET A C 1
ATOM 737 O O . MET A 1 91 ? 2.582 -4.588 13.654 1.00 91.94 91 MET A O 1
ATOM 741 N N . THR A 1 92 ? 2.766 -5.381 11.564 1.00 94.81 92 THR A N 1
ATOM 742 C CA . THR A 1 92 ? 3.983 -4.612 11.257 1.00 94.81 92 THR A CA 1
ATOM 743 C C . THR A 1 92 ? 3.619 -3.160 10.974 1.00 94.81 92 THR A C 1
ATOM 745 O O . THR A 1 92 ? 2.491 -2.888 10.579 1.00 94.81 92 THR A O 1
ATOM 748 N N . ASP A 1 93 ? 4.581 -2.248 11.086 1.00 96.38 93 ASP A N 1
ATOM 749 C CA . ASP A 1 93 ? 4.428 -0.842 10.692 1.00 96.38 93 ASP A CA 1
ATOM 750 C C . ASP A 1 93 ? 3.784 -0.674 9.301 1.00 96.38 93 ASP A C 1
ATOM 752 O O . ASP A 1 93 ? 2.827 0.072 9.113 1.00 96.38 93 ASP A O 1
ATOM 756 N N . SER A 1 94 ? 4.258 -1.477 8.354 1.00 97.06 94 SER A N 1
ATOM 757 C CA . SER A 1 94 ? 3.816 -1.543 6.967 1.00 97.06 94 SER A CA 1
ATOM 758 C C . SER A 1 94 ? 2.374 -2.036 6.851 1.00 97.06 94 SER A C 1
ATOM 760 O O . SER A 1 94 ? 1.610 -1.552 6.024 1.00 97.06 94 SER A O 1
ATOM 762 N N . GLY A 1 95 ? 2.009 -3.017 7.677 1.00 97.12 95 GLY A N 1
ATOM 763 C CA . GLY A 1 95 ? 0.657 -3.562 7.736 1.00 97.12 95 GLY A CA 1
ATOM 764 C C . GLY A 1 95 ? -0.329 -2.595 8.396 1.00 97.12 95 GLY A C 1
ATOM 765 O O . GLY A 1 95 ? -1.453 -2.450 7.934 1.00 97.12 95 GLY A O 1
ATOM 766 N N . SER A 1 96 ? 0.110 -1.873 9.428 1.00 97.94 96 SER A N 1
ATOM 767 C CA . SER A 1 96 ? -0.674 -0.809 10.058 1.00 97.94 96 SER A CA 1
ATOM 768 C C . SER A 1 96 ? -0.924 0.354 9.096 1.00 97.94 96 SER A C 1
ATOM 770 O O . SER A 1 96 ? -2.030 0.885 9.064 1.00 97.94 96 SER A O 1
ATOM 772 N N . PHE A 1 97 ? 0.069 0.718 8.278 1.00 98.44 97 PHE A N 1
ATOM 773 C CA . PHE A 1 97 ? -0.114 1.690 7.199 1.00 98.44 97 PHE A CA 1
ATOM 774 C C . PHE A 1 97 ? -1.128 1.192 6.159 1.00 98.44 97 PHE A C 1
ATOM 776 O O . PHE A 1 97 ? -2.038 1.931 5.796 1.00 98.44 97 PHE A O 1
ATOM 783 N N . ASP A 1 98 ? -1.011 -0.067 5.716 1.00 98.50 98 ASP A N 1
ATOM 784 C CA . ASP A 1 98 ? -1.946 -0.691 4.767 1.00 98.50 98 ASP A CA 1
ATOM 785 C C . ASP A 1 98 ? -3.391 -0.668 5.281 1.00 98.50 98 ASP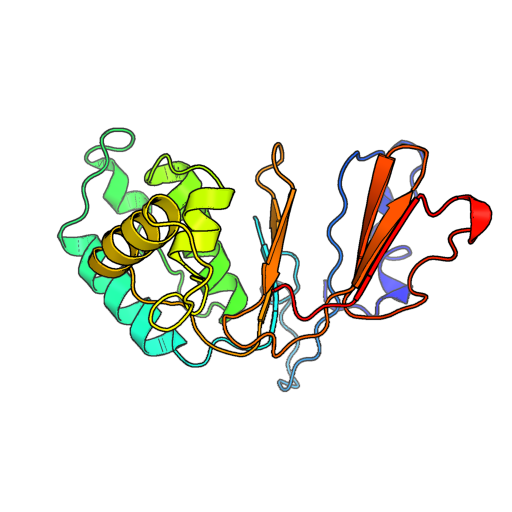 A C 1
ATOM 787 O O . ASP A 1 98 ? -4.293 -0.284 4.543 1.00 98.50 98 ASP A O 1
ATOM 791 N N . ASN A 1 99 ? -3.603 -0.984 6.564 1.00 98.25 99 ASN A N 1
ATOM 792 C CA . ASN A 1 99 ? -4.917 -0.917 7.199 1.00 98.25 99 ASN A CA 1
ATOM 793 C C . ASN A 1 99 ? -5.545 0.483 7.110 1.00 98.25 99 ASN A C 1
ATOM 795 O O . ASN A 1 99 ? -6.708 0.621 6.729 1.00 98.25 99 ASN A O 1
ATOM 799 N N . VAL A 1 100 ? -4.787 1.530 7.453 1.00 98.44 100 VAL A N 1
ATOM 800 C CA . VAL A 1 100 ? -5.309 2.903 7.419 1.00 98.44 100 VAL A CA 1
ATOM 801 C C . VAL A 1 100 ? -5.525 3.374 5.986 1.00 98.44 100 VAL A C 1
ATOM 803 O O . VAL A 1 100 ? -6.557 3.984 5.707 1.00 98.44 100 VAL A O 1
ATOM 806 N N . LEU A 1 101 ? -4.616 3.050 5.064 1.00 98.44 101 LEU A N 1
ATOM 807 C CA . LEU A 1 101 ? -4.785 3.388 3.653 1.00 98.44 101 LEU A CA 1
ATOM 808 C C . LEU A 1 101 ? -6.042 2.724 3.075 1.00 98.44 101 LEU A C 1
ATOM 810 O O . LEU A 1 101 ? -6.865 3.400 2.454 1.00 98.44 101 LEU A O 1
ATOM 814 N N . GLU A 1 102 ? -6.232 1.427 3.330 1.00 98.12 102 GLU A N 1
ATOM 815 C CA . GLU A 1 102 ? -7.427 0.689 2.920 1.00 98.12 102 GLU A CA 1
ATOM 816 C C . GLU A 1 102 ? -8.691 1.307 3.521 1.00 98.12 102 GLU A C 1
ATOM 818 O O . GLU A 1 102 ? -9.671 1.529 2.808 1.00 98.12 102 GLU A O 1
ATOM 823 N N . PHE A 1 103 ? -8.666 1.666 4.805 1.00 97.62 103 PHE A N 1
ATOM 824 C CA . PHE A 1 103 ? -9.798 2.303 5.467 1.00 97.62 103 PHE A CA 1
ATOM 825 C C . PHE A 1 103 ? -10.158 3.660 4.843 1.00 97.62 103 PHE A C 1
ATOM 827 O O . PHE A 1 103 ? -11.331 3.913 4.555 1.00 97.62 103 PHE A O 1
ATOM 834 N N . LEU A 1 104 ? -9.175 4.522 4.567 1.00 97.06 104 LEU A N 1
ATOM 835 C CA . LEU A 1 104 ? -9.405 5.817 3.915 1.00 97.06 104 LEU A CA 1
ATOM 836 C C . LEU A 1 104 ? -10.006 5.654 2.514 1.00 97.06 104 LEU A C 1
ATOM 838 O O . LEU A 1 104 ? -10.931 6.386 2.152 1.00 97.06 104 LEU A O 1
ATOM 842 N N . VAL A 1 105 ? -9.524 4.679 1.742 1.00 97.19 105 VAL A N 1
ATOM 843 C CA . VAL A 1 105 ? -10.021 4.425 0.384 1.00 97.19 105 VAL A CA 1
ATOM 844 C C . VAL A 1 105 ? -11.427 3.822 0.414 1.00 97.19 105 VAL A C 1
ATOM 846 O O . VAL A 1 105 ? -12.338 4.322 -0.246 1.00 97.19 105 VAL A O 1
ATOM 849 N N . ARG A 1 106 ? -11.636 2.760 1.200 1.00 95.69 106 ARG A N 1
ATOM 850 C CA . ARG A 1 106 ? -12.883 1.980 1.195 1.00 95.69 106 ARG A CA 1
ATOM 851 C C . ARG A 1 106 ? -13.991 2.635 2.018 1.00 95.69 106 ARG A C 1
ATOM 853 O O . ARG A 1 106 ? -15.108 2.771 1.528 1.00 95.69 106 ARG A O 1
ATOM 860 N N . ALA A 1 107 ? -13.704 3.034 3.257 1.00 95.94 107 ALA A N 1
ATOM 861 C CA . ALA A 1 107 ? -14.687 3.634 4.163 1.00 95.94 107 ALA A CA 1
ATOM 862 C C . ALA A 1 107 ? -14.715 5.163 4.078 1.00 95.94 107 ALA A C 1
ATOM 864 O O . ALA A 1 107 ? -15.788 5.763 4.151 1.00 95.94 107 ALA A O 1
ATOM 865 N N . GLY A 1 108 ? -13.558 5.796 3.871 1.00 95.12 108 GLY A N 1
ATOM 866 C CA . GLY A 1 108 ? -13.451 7.247 3.710 1.00 95.12 108 GLY A CA 1
ATOM 867 C C . GLY A 1 108 ? -13.866 7.772 2.330 1.00 95.12 108 GLY A C 1
ATOM 868 O O . GLY A 1 108 ? -13.937 8.990 2.162 1.00 95.12 108 GLY A O 1
ATOM 869 N N . LYS A 1 109 ? -14.134 6.884 1.356 1.00 94.50 109 LYS A N 1
ATOM 870 C CA . LYS A 1 109 ? -14.416 7.212 -0.058 1.00 94.50 109 LYS A CA 1
ATOM 871 C C . LYS A 1 109 ? -13.355 8.138 -0.679 1.00 94.50 109 LYS A C 1
ATOM 873 O O . LYS A 1 109 ? -13.676 8.984 -1.513 1.00 94.50 109 LYS A O 1
ATOM 8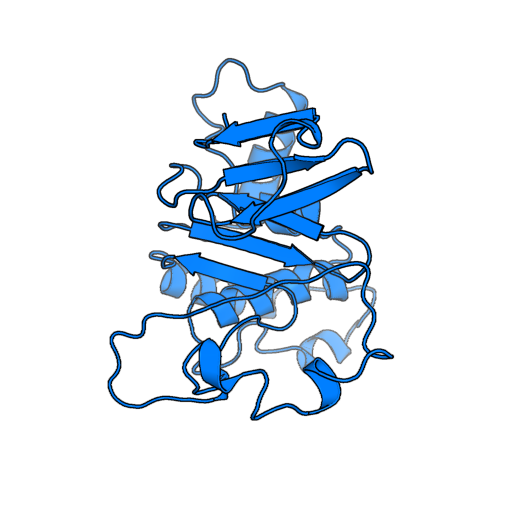78 N N . ARG A 1 110 ? -12.096 8.005 -0.255 1.00 95.19 110 ARG A N 1
ATOM 879 C CA . ARG A 1 110 ? -10.969 8.762 -0.812 1.00 95.19 110 ARG A CA 1
ATOM 880 C C . ARG A 1 110 ? -10.406 8.039 -2.022 1.00 95.19 110 ARG A C 1
ATOM 882 O O . ARG A 1 110 ? -10.377 6.811 -2.061 1.00 95.19 110 ARG A O 1
ATOM 889 N N . SER A 1 111 ? -9.932 8.798 -3.004 1.00 96.69 111 SER A N 1
ATOM 890 C CA . SER A 1 111 ? -9.130 8.192 -4.069 1.00 96.69 111 SER A CA 1
ATOM 891 C C . SER A 1 111 ? -7.816 7.659 -3.484 1.00 96.69 111 SER A C 1
ATOM 893 O O . SER A 1 111 ? -7.298 8.220 -2.515 1.00 96.69 111 SER A O 1
ATOM 895 N N . LEU A 1 112 ? -7.256 6.594 -4.066 1.00 97.56 112 LEU A N 1
ATOM 896 C CA . LEU A 1 112 ? -5.966 6.059 -3.623 1.00 97.56 112 LEU A CA 1
ATOM 897 C C . LEU A 1 112 ? -4.847 7.122 -3.612 1.00 97.56 112 LEU A C 1
ATOM 899 O O . LEU A 1 112 ? -4.140 7.201 -2.606 1.00 97.56 112 LEU A O 1
ATOM 903 N N . PRO A 1 113 ? -4.701 7.984 -4.643 1.00 95.88 113 PRO A N 1
ATOM 904 C CA . PRO A 1 113 ? -3.719 9.063 -4.606 1.00 95.88 113 PRO A CA 1
ATOM 905 C C . PRO A 1 113 ? -3.946 10.037 -3.449 1.00 95.88 113 PRO A C 1
ATOM 907 O O . PRO A 1 113 ? -2.994 10.351 -2.745 1.00 95.88 113 PRO A O 1
ATOM 910 N N . GLU A 1 114 ? -5.189 10.475 -3.215 1.00 96.50 114 GLU A N 1
ATOM 911 C CA . GLU A 1 114 ? -5.535 11.396 -2.122 1.00 96.50 114 GLU A CA 1
ATOM 912 C C . GLU A 1 114 ? -5.217 10.797 -0.748 1.00 96.50 114 GLU A C 1
ATOM 914 O O . GLU A 1 114 ? -4.619 11.466 0.096 1.00 96.50 114 GLU A O 1
ATOM 919 N N . ALA A 1 115 ? -5.584 9.533 -0.523 1.00 97.62 115 ALA A N 1
ATOM 920 C CA . ALA A 1 115 ? -5.290 8.836 0.724 1.00 97.62 115 ALA A CA 1
ATOM 921 C C . ALA A 1 115 ? -3.774 8.708 0.946 1.00 97.62 115 ALA A C 1
ATOM 923 O O . ALA A 1 115 ? -3.284 9.023 2.032 1.00 97.62 115 ALA A O 1
ATOM 924 N N . ALA A 1 116 ? -3.021 8.339 -0.096 1.00 97.19 116 ALA A N 1
ATOM 925 C CA . ALA A 1 116 ? -1.570 8.203 -0.019 1.00 97.19 116 ALA A CA 1
ATOM 926 C C . ALA A 1 116 ? -0.875 9.533 0.324 1.00 97.19 116 ALA A C 1
ATOM 928 O O . ALA A 1 116 ? -0.082 9.570 1.262 1.00 97.19 116 ALA A O 1
ATOM 929 N N . ILE A 1 117 ? -1.206 10.635 -0.364 1.00 96.00 117 ILE A N 1
ATOM 930 C CA . ILE A 1 117 ? -0.600 11.955 -0.089 1.00 96.00 117 ILE A CA 1
ATOM 931 C C . ILE A 1 117 ? -1.081 12.574 1.232 1.00 96.00 117 ILE A C 1
ATOM 933 O O . ILE A 1 117 ? -0.401 13.430 1.791 1.00 96.00 117 ILE A O 1
ATOM 937 N N . THR A 1 118 ? -2.241 12.152 1.747 1.00 97.31 118 THR A N 1
ATOM 938 C CA . THR A 1 118 ? -2.715 12.541 3.086 1.00 97.31 118 THR A CA 1
ATOM 939 C C . THR A 1 118 ? -1.873 11.876 4.174 1.00 97.31 118 THR A C 1
ATOM 941 O O . THR A 1 118 ? -1.504 12.525 5.149 1.00 97.31 118 THR A O 1
ATOM 944 N N . MET A 1 119 ? -1.543 10.592 4.002 1.00 98.00 119 MET A N 1
ATOM 945 C CA . MET A 1 119 ? -0.724 9.840 4.958 1.00 98.00 119 MET A CA 1
ATOM 946 C C . MET A 1 119 ? 0.769 10.172 4.855 1.00 98.00 119 MET A C 1
ATOM 948 O O . MET A 1 119 ? 1.449 10.251 5.878 1.00 98.00 119 MET A O 1
ATOM 952 N N . VAL A 1 120 ? 1.282 10.382 3.640 1.00 97.12 120 VAL A N 1
ATOM 953 C CA . VAL A 1 120 ? 2.700 10.666 3.356 1.00 97.12 120 VAL A CA 1
ATOM 954 C C . VAL A 1 120 ? 2.809 11.992 2.592 1.00 97.12 120 VAL A C 1
ATOM 956 O O . VAL A 1 120 ? 3.061 12.001 1.387 1.00 97.12 120 VAL A O 1
ATOM 959 N N . PRO A 1 121 ? 2.573 13.136 3.260 1.00 96.00 121 PRO A N 1
ATOM 960 C CA . PRO A 1 121 ? 2.658 14.432 2.606 1.00 96.00 121 PRO A CA 1
ATOM 961 C C . PRO A 1 121 ? 4.111 14.812 2.305 1.00 96.00 121 PRO A C 1
ATOM 963 O O . PRO A 1 121 ? 5.020 14.548 3.099 1.00 96.00 121 PRO A O 1
ATOM 966 N N . GLU A 1 122 ? 4.308 15.508 1.188 1.00 93.00 122 GLU A N 1
ATOM 967 C CA . GLU A 1 122 ? 5.576 16.163 0.854 1.00 93.00 122 GLU A CA 1
ATOM 968 C C . GLU A 1 122 ? 5.958 17.231 1.893 1.00 93.00 122 GLU A C 1
ATOM 970 O O . GLU A 1 122 ? 5.115 17.755 2.628 1.00 93.00 122 GLU A O 1
ATOM 975 N N . ALA A 1 123 ? 7.236 17.617 1.923 1.00 92.06 123 ALA A N 1
ATOM 976 C CA . ALA A 1 123 ? 7.725 18.723 2.744 1.00 92.06 123 ALA A CA 1
ATOM 977 C C . ALA A 1 123 ? 7.251 20.092 2.198 1.00 92.06 123 ALA A C 1
ATOM 979 O O . ALA A 1 123 ? 8.002 20.834 1.574 1.00 92.06 123 ALA A O 1
ATOM 980 N N . TYR A 1 124 ? 5.986 20.438 2.442 1.00 92.31 124 TYR A N 1
ATOM 981 C CA . TYR A 1 124 ? 5.307 21.568 1.793 1.00 92.31 124 TYR A CA 1
ATOM 982 C C . TYR A 1 124 ? 5.495 22.939 2.465 1.00 92.31 124 TYR A C 1
ATOM 984 O O . TYR A 1 124 ? 5.109 23.962 1.898 1.00 92.31 124 TYR A O 1
ATOM 992 N N . GLU A 1 125 ? 5.999 23.001 3.697 1.00 88.62 125 GLU A N 1
ATOM 993 C CA . GLU A 1 125 ? 5.997 24.240 4.494 1.00 88.62 125 GLU A CA 1
AT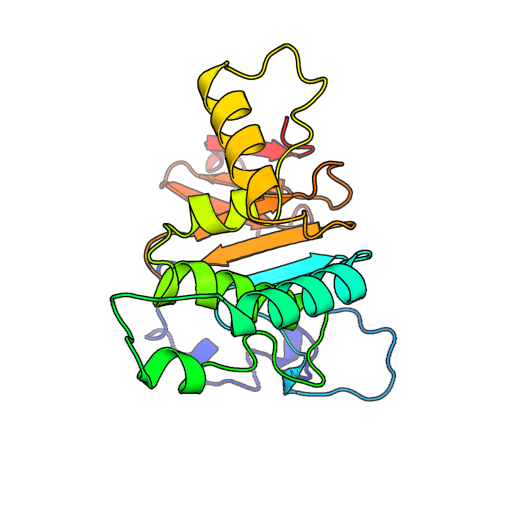OM 994 C C . GLU A 1 125 ? 6.947 25.298 3.926 1.00 88.62 125 GLU A C 1
ATOM 996 O O . GLU A 1 125 ? 6.579 26.470 3.843 1.00 88.62 125 GLU A O 1
ATOM 1001 N N . ASN A 1 126 ? 8.127 24.862 3.478 1.00 88.50 126 ASN A N 1
ATOM 1002 C CA . ASN A 1 126 ? 9.202 25.726 2.984 1.00 88.50 126 ASN A CA 1
ATOM 1003 C C . ASN A 1 126 ? 9.462 25.577 1.479 1.00 88.50 126 ASN A C 1
ATOM 1005 O O . ASN A 1 126 ? 10.363 26.223 0.949 1.00 88.50 126 ASN A O 1
ATOM 1009 N N . ASP A 1 127 ? 8.691 24.740 0.786 1.00 90.69 127 ASP A N 1
ATOM 1010 C CA . ASP A 1 127 ? 8.763 24.632 -0.667 1.00 90.69 127 ASP A CA 1
ATOM 1011 C C . ASP A 1 127 ? 8.182 25.910 -1.284 1.00 90.69 127 ASP A C 1
ATOM 1013 O O . ASP A 1 127 ? 6.992 26.166 -1.126 1.00 90.69 127 ASP A O 1
ATOM 1017 N N . LEU A 1 128 ? 9.002 26.742 -1.931 1.00 90.88 128 LEU A N 1
ATOM 1018 C CA . LEU A 1 128 ? 8.564 27.993 -2.567 1.00 90.88 128 LEU A CA 1
ATOM 1019 C C . LEU A 1 128 ? 7.989 27.781 -3.975 1.00 90.88 128 LEU A C 1
ATOM 1021 O O . LEU A 1 128 ? 7.227 28.624 -4.444 1.00 90.88 128 LEU A O 1
ATOM 1025 N N . GLU A 1 129 ? 8.311 26.658 -4.613 1.00 93.31 129 GLU A N 1
ATOM 1026 C CA . GLU A 1 129 ? 7.876 26.312 -5.968 1.00 93.31 129 GLU A CA 1
ATOM 1027 C C . GLU A 1 129 ? 6.499 25.625 -5.956 1.00 93.31 129 GLU A C 1
ATOM 1029 O O . GLU A 1 129 ? 5.785 25.605 -6.962 1.00 93.31 129 GLU A O 1
ATOM 1034 N N . MET A 1 130 ? 6.076 25.100 -4.799 1.00 94.25 130 MET A N 1
ATOM 1035 C CA . MET A 1 130 ? 4.765 24.477 -4.648 1.00 94.25 130 MET A CA 1
ATOM 1036 C C . MET A 1 130 ? 3.613 25.451 -4.911 1.00 94.25 130 MET A C 1
ATOM 1038 O O . MET A 1 130 ? 3.466 26.489 -4.249 1.00 94.25 130 MET A O 1
ATOM 1042 N N . SER A 1 131 ? 2.715 25.027 -5.805 1.00 96.06 131 SER A N 1
ATOM 1043 C CA . SER A 1 131 ? 1.494 25.755 -6.141 1.00 96.06 131 SER A CA 1
ATOM 1044 C C . SER A 1 131 ? 0.619 26.033 -4.911 1.00 96.06 131 SER A C 1
ATOM 1046 O O . SER A 1 131 ? 0.560 25.257 -3.951 1.00 96.06 131 SER A O 1
ATOM 1048 N N . ALA A 1 132 ? -0.108 27.153 -4.949 1.00 96.12 132 ALA A N 1
ATOM 1049 C CA . ALA A 1 132 ? -0.989 27.556 -3.853 1.00 96.12 132 ALA A CA 1
ATOM 1050 C C . ALA A 1 132 ? -2.080 26.511 -3.559 1.00 96.12 132 ALA A C 1
ATOM 1052 O O . ALA A 1 132 ? -2.385 26.265 -2.395 1.00 96.12 132 ALA A O 1
ATOM 1053 N N . GLU A 1 133 ? -2.624 25.871 -4.597 1.00 96.62 133 GLU A N 1
ATOM 1054 C CA . GLU A 1 133 ? -3.640 24.821 -4.479 1.00 96.62 133 GLU A CA 1
ATOM 1055 C C . GLU A 1 133 ? -3.092 23.571 -3.780 1.00 96.62 133 GLU A C 1
ATOM 1057 O O . GLU A 1 133 ? -3.679 23.109 -2.801 1.00 96.62 133 GLU A O 1
ATOM 1062 N N . LYS A 1 134 ? -1.920 23.075 -4.203 1.00 95.50 134 LYS A N 1
ATOM 1063 C CA . LYS A 1 134 ? -1.280 21.901 -3.591 1.00 95.50 134 LYS A CA 1
ATOM 1064 C C . LYS A 1 134 ? -0.930 22.161 -2.124 1.00 95.50 134 LYS A C 1
ATOM 1066 O O . LYS A 1 134 ? -1.205 21.335 -1.256 1.00 95.50 134 LYS A O 1
ATOM 1071 N N . ARG A 1 135 ? -0.409 23.354 -1.816 1.00 95.75 135 ARG A N 1
ATOM 1072 C CA . ARG A 1 135 ? -0.132 23.763 -0.431 1.00 95.75 135 ARG A CA 1
ATOM 1073 C C . ARG A 1 135 ? -1.404 23.874 0.406 1.00 95.75 135 ARG A C 1
ATOM 1075 O O . ARG A 1 135 ? -1.399 23.495 1.575 1.00 95.75 135 ARG A O 1
ATOM 1082 N N . ALA A 1 136 ? -2.483 24.413 -0.164 1.00 96.56 136 ALA A N 1
ATOM 1083 C CA . ALA A 1 136 ? -3.771 24.503 0.515 1.00 96.56 136 ALA A CA 1
ATOM 1084 C C . ALA A 1 136 ? -4.326 23.109 0.833 1.00 96.56 136 ALA A C 1
ATOM 1086 O O . ALA A 1 136 ? -4.775 22.891 1.958 1.00 96.56 136 ALA A O 1
ATOM 1087 N N . PHE A 1 137 ? -4.209 22.159 -0.101 1.00 96.88 137 PHE A N 1
ATOM 1088 C CA . PHE A 1 137 ? -4.551 20.761 0.142 1.00 96.88 137 PHE A CA 1
ATOM 1089 C C . PHE A 1 137 ? -3.737 20.175 1.302 1.00 96.88 137 PHE A C 1
ATOM 1091 O O . PHE A 1 137 ? -4.332 19.655 2.240 1.00 96.88 137 PHE A O 1
ATOM 1098 N N . TYR A 1 138 ? -2.406 20.309 1.305 1.00 96.62 138 TYR A N 1
ATOM 1099 C CA . TYR A 1 138 ? -1.590 19.749 2.389 1.00 96.62 138 TYR A CA 1
ATOM 1100 C C . TYR A 1 138 ? -1.892 20.377 3.754 1.00 96.62 138 TYR A C 1
ATOM 1102 O O . TYR A 1 138 ? -1.957 19.665 4.755 1.00 96.62 138 TYR A O 1
ATOM 1110 N N . ARG A 1 139 ? -2.154 21.689 3.805 1.00 96.44 139 ARG A N 1
ATOM 1111 C CA . ARG A 1 139 ? -2.606 22.358 5.037 1.00 96.44 139 ARG A CA 1
ATOM 1112 C C . ARG A 1 139 ? -3.947 21.823 5.522 1.00 96.44 139 ARG A C 1
ATOM 1114 O O . ARG A 1 139 ? -4.118 21.642 6.721 1.00 96.44 139 ARG A O 1
ATOM 1121 N N . TRP A 1 140 ? -4.886 21.591 4.607 1.00 97.06 140 TRP A N 1
ATOM 1122 C CA . TRP A 1 140 ? -6.176 20.989 4.927 1.00 97.06 140 TRP A CA 1
ATOM 1123 C C . TRP A 1 140 ? -5.997 19.551 5.430 1.00 97.06 140 TRP A C 1
ATOM 1125 O O . TRP A 1 140 ? -6.471 19.236 6.516 1.00 97.06 140 TRP A O 1
ATOM 1135 N N . ALA A 1 141 ? -5.245 18.712 4.714 1.00 96.75 141 ALA A N 1
ATOM 1136 C CA . ALA A 1 141 ? -4.987 17.318 5.074 1.00 96.75 141 ALA A CA 1
ATOM 1137 C C . ALA A 1 141 ? -4.329 17.190 6.459 1.00 96.75 141 ALA A C 1
ATOM 1139 O O . ALA A 1 141 ? -4.761 16.373 7.274 1.00 96.75 141 ALA A O 1
ATOM 1140 N N . ALA A 1 142 ? -3.369 18.069 6.772 1.00 95.94 142 ALA A N 1
ATOM 1141 C CA . ALA A 1 142 ? -2.683 18.112 8.063 1.00 95.94 142 ALA A CA 1
ATOM 1142 C C . ALA A 1 142 ? -3.606 18.433 9.257 1.00 95.94 142 ALA A C 1
ATOM 1144 O O . ALA A 1 142 ? -3.247 18.145 10.397 1.00 95.94 142 ALA A O 1
ATOM 1145 N N . MET A 1 143 ? -4.799 19.002 9.030 1.00 95.50 143 MET A N 1
ATOM 1146 C CA . MET A 1 143 ? -5.803 19.183 10.090 1.00 95.50 143 MET A CA 1
ATOM 1147 C C . MET A 1 143 ? -6.507 17.873 10.461 1.00 95.50 143 MET A C 1
ATOM 1149 O O . MET A 1 143 ? -7.029 17.754 11.568 1.00 95.50 143 MET A O 1
ATOM 1153 N N . PHE A 1 144 ? -6.545 16.901 9.546 1.00 92.81 144 PHE A N 1
ATOM 1154 C CA . PHE A 1 144 ? -7.261 15.638 9.737 1.00 92.81 144 PHE A CA 1
ATOM 1155 C C . PHE A 1 144 ? -6.337 14.485 10.083 1.00 92.81 144 PHE A C 1
ATOM 1157 O O . PHE A 1 144 ? -6.730 13.626 10.876 1.00 92.81 144 PHE A O 1
ATOM 1164 N N . MET A 1 145 ? -5.136 14.454 9.506 1.00 96.19 145 MET A N 1
ATOM 1165 C CA . MET A 1 145 ? -4.209 13.340 9.634 1.00 96.19 145 MET A CA 1
ATOM 1166 C C . MET A 1 145 ? -2.786 13.834 9.842 1.00 96.19 145 MET A C 1
ATOM 1168 O O . MET A 1 145 ? -2.263 14.651 9.087 1.00 96.19 145 MET A O 1
ATOM 1172 N N . GLU A 1 146 ? -2.161 13.310 10.886 1.00 97.25 146 GLU A N 1
ATOM 1173 C CA . GLU A 1 146 ? -0.736 13.454 11.090 1.00 97.25 146 GLU A CA 1
ATOM 1174 C C . GLU A 1 146 ? 0.041 12.540 10.122 1.00 97.25 146 GLU A C 1
ATOM 1176 O O . GLU A 1 146 ? -0.431 11.445 9.798 1.00 97.25 146 GLU A O 1
ATOM 1181 N N . PRO A 1 147 ? 1.235 12.953 9.672 1.00 97.38 147 PRO A N 1
ATOM 1182 C CA . PRO A 1 147 ? 2.046 12.146 8.772 1.00 97.38 147 PRO A CA 1
ATOM 1183 C C . PRO A 1 147 ? 2.425 10.787 9.369 1.00 97.38 147 PRO A C 1
ATOM 1185 O O . PRO A 1 147 ? 2.730 10.676 10.560 1.00 97.38 147 PRO A O 1
ATOM 1188 N N . TRP A 1 148 ? 2.475 9.771 8.515 1.00 97.94 148 TRP A N 1
ATOM 1189 C CA . TRP A 1 148 ? 3.100 8.481 8.798 1.00 97.94 148 TRP A CA 1
ATOM 1190 C C . TRP A 1 148 ? 4.551 8.550 8.330 1.00 97.94 148 TRP A C 1
ATOM 1192 O O . TRP A 1 148 ? 4.859 8.267 7.174 1.00 97.94 148 TRP A O 1
ATOM 1202 N N . ASP A 1 149 ? 5.416 9.031 9.219 1.00 96.56 149 ASP A N 1
ATOM 1203 C CA . ASP A 1 149 ? 6.770 9.464 8.888 1.00 96.56 149 ASP A CA 1
ATOM 1204 C C . ASP A 1 149 ? 7.822 8.380 9.156 1.00 96.56 149 ASP A C 1
ATOM 1206 O O . ASP A 1 149 ? 7.615 7.430 9.918 1.00 96.56 149 ASP A O 1
ATOM 1210 N N . GLY A 1 150 ? 8.977 8.555 8.523 1.00 95.75 150 GLY A N 1
ATOM 1211 C CA . GLY A 1 150 ? 10.095 7.618 8.540 1.00 95.75 150 GLY A CA 1
ATOM 1212 C C . GLY A 1 150 ? 10.603 7.306 7.131 1.00 95.75 150 GLY A C 1
ATOM 1213 O O . GLY A 1 150 ? 9.951 7.667 6.152 1.00 95.75 150 GLY A O 1
ATOM 1214 N N . PRO A 1 151 ? 11.784 6.677 6.992 1.00 95.06 151 PRO A N 1
ATOM 1215 C CA . PRO A 1 151 ? 12.310 6.310 5.684 1.00 95.06 151 PRO A CA 1
ATOM 1216 C C . PRO A 1 151 ? 11.334 5.388 4.962 1.00 95.06 151 PRO A C 1
ATOM 1218 O O . PRO A 1 151 ? 11.073 4.299 5.465 1.00 95.06 151 PRO A O 1
ATOM 1221 N N . ALA A 1 152 ? 10.838 5.770 3.787 1.00 94.94 152 ALA A N 1
ATOM 1222 C CA . ALA A 1 152 ? 9.840 4.973 3.089 1.00 94.94 152 ALA A CA 1
ATOM 1223 C C . ALA A 1 152 ? 9.884 5.133 1.568 1.00 94.94 152 ALA A C 1
ATOM 1225 O O . ALA A 1 152 ? 9.962 6.226 1.016 1.00 94.94 152 ALA A O 1
ATOM 1226 N N . LEU A 1 153 ? 9.753 3.992 0.896 1.00 95.25 153 LEU A N 1
ATOM 1227 C CA . LEU A 1 153 ? 9.198 3.883 -0.445 1.00 95.25 153 LEU A CA 1
ATOM 1228 C C . LEU A 1 153 ? 7.958 3.003 -0.341 1.00 95.25 153 LEU A C 1
ATOM 1230 O O . LEU A 1 153 ? 8.077 1.805 -0.071 1.00 95.25 153 LEU A O 1
ATOM 1234 N N . PHE A 1 154 ? 6.786 3.585 -0.568 1.00 96.50 154 PHE A N 1
ATOM 1235 C CA . PHE A 1 154 ? 5.553 2.824 -0.709 1.00 96.50 154 PHE A CA 1
ATOM 1236 C C . PHE A 1 154 ? 5.232 2.643 -2.187 1.00 96.50 154 PHE A C 1
ATOM 1238 O O . PHE A 1 154 ? 5.317 3.588 -2.963 1.00 96.50 154 PHE A O 1
ATOM 1245 N N . THR A 1 155 ? 4.839 1.433 -2.568 1.00 96.75 155 THR A N 1
ATOM 1246 C CA . THR A 1 155 ? 4.150 1.137 -3.828 1.00 96.75 155 THR A CA 1
ATOM 1247 C C . THR A 1 155 ? 2.759 0.651 -3.475 1.00 96.75 155 THR A C 1
ATOM 1249 O O . THR A 1 155 ? 2.619 -0.190 -2.588 1.00 96.75 155 THR A O 1
ATOM 1252 N N . PHE A 1 156 ? 1.736 1.179 -4.133 1.00 97.19 156 PHE A N 1
ATOM 1253 C CA . PHE A 1 156 ? 0.356 0.898 -3.773 1.00 97.19 156 PHE A CA 1
ATOM 1254 C C . PHE A 1 156 ? -0.560 0.756 -4.980 1.00 97.19 156 PHE A C 1
ATOM 1256 O O . PHE A 1 156 ? -0.316 1.342 -6.036 1.00 97.19 156 PHE A O 1
ATOM 1263 N N . THR A 1 157 ? -1.629 -0.020 -4.813 1.00 97.56 157 THR A N 1
ATOM 1264 C CA . THR A 1 157 ? -2.671 -0.191 -5.827 1.00 97.56 157 THR A CA 1
ATOM 1265 C C . THR A 1 157 ? -4.037 -0.489 -5.212 1.00 97.56 157 THR A C 1
ATOM 1267 O O . THR A 1 157 ? -4.135 -1.121 -4.163 1.00 97.56 157 THR A O 1
ATOM 1270 N N . ASP A 1 158 ? -5.100 -0.044 -5.881 1.00 95.56 158 ASP A N 1
ATOM 1271 C CA . ASP A 1 158 ? -6.493 -0.427 -5.609 1.00 95.56 158 ASP A CA 1
ATOM 1272 C C . ASP A 1 158 ? -7.083 -1.304 -6.734 1.00 95.56 158 ASP A C 1
ATOM 1274 O O . ASP A 1 158 ? -8.283 -1.589 -6.736 1.00 95.56 158 ASP A O 1
ATOM 1278 N N . GLY A 1 159 ? -6.238 -1.732 -7.682 1.00 93.00 159 GLY A N 1
ATOM 1279 C CA . GLY A 1 159 ? -6.602 -2.453 -8.903 1.00 93.00 159 GLY A CA 1
ATOM 1280 C C . GLY A 1 159 ? -6.907 -1.553 -10.107 1.00 93.00 159 GLY A C 1
ATOM 1281 O O . GLY A 1 159 ? -6.856 -2.033 -11.236 1.00 93.00 159 GLY A O 1
ATOM 1282 N N . HIS A 1 160 ? -7.177 -0.262 -9.894 1.00 90.69 160 HIS A N 1
ATOM 1283 C CA . HIS A 1 160 ? -7.384 0.724 -10.959 1.00 90.69 160 HIS A CA 1
ATOM 1284 C C . HIS A 1 160 ? -6.176 1.658 -11.076 1.00 90.69 160 HIS A C 1
ATOM 1286 O O . HIS A 1 160 ? -5.620 1.837 -12.158 1.00 90.69 160 HIS A O 1
ATOM 1292 N N . TYR A 1 161 ? -5.731 2.213 -9.954 1.00 92.38 161 TYR A N 1
ATOM 1293 C CA . TYR A 1 161 ? -4.502 2.979 -9.849 1.00 92.38 161 TYR A CA 1
ATOM 1294 C C . TYR A 1 161 ? -3.359 2.086 -9.378 1.00 92.38 161 TYR A C 1
ATOM 1296 O O . TYR A 1 161 ? -3.529 1.244 -8.497 1.00 92.38 161 TYR A O 1
ATOM 1304 N N . ILE A 1 162 ? -2.168 2.320 -9.923 1.00 94.62 162 ILE A N 1
ATOM 1305 C CA . ILE A 1 162 ? -0.897 1.929 -9.314 1.00 94.62 162 ILE A CA 1
ATOM 1306 C C . ILE A 1 162 ? -0.051 3.186 -9.146 1.00 94.62 162 ILE A C 1
ATOM 1308 O O . ILE A 1 162 ? 0.012 4.029 -10.041 1.00 94.62 162 ILE A O 1
ATOM 1312 N N . GLY A 1 163 ? 0.580 3.326 -7.988 1.00 93.88 163 GLY A N 1
ATOM 1313 C CA . GLY A 1 163 ? 1.425 4.466 -7.683 1.00 93.88 163 GLY A CA 1
ATOM 1314 C C . GLY A 1 163 ? 2.555 4.099 -6.741 1.00 93.88 163 GLY A C 1
ATOM 1315 O O . GLY A 1 163 ? 2.579 3.021 -6.146 1.00 93.88 163 GLY A O 1
ATOM 1316 N N . ALA A 1 164 ? 3.496 5.025 -6.618 1.00 94.56 164 ALA A N 1
ATOM 1317 C CA . ALA A 1 164 ? 4.525 4.972 -5.603 1.00 94.56 164 ALA A CA 1
ATOM 1318 C C . ALA A 1 164 ? 4.734 6.362 -5.007 1.00 94.56 164 ALA A C 1
ATOM 1320 O O . ALA A 1 164 ? 4.589 7.365 -5.706 1.00 94.56 164 ALA A O 1
ATOM 1321 N N . ILE A 1 165 ? 5.081 6.409 -3.725 1.00 94.12 165 ILE A N 1
ATOM 1322 C CA . ILE A 1 165 ? 5.416 7.643 -3.014 1.00 94.12 165 ILE A CA 1
ATOM 1323 C C . ILE A 1 165 ? 6.654 7.406 -2.155 1.00 94.12 165 ILE A C 1
ATOM 1325 O O . ILE A 1 165 ? 6.837 6.323 -1.589 1.00 94.12 165 ILE A O 1
ATOM 1329 N N . LEU A 1 166 ? 7.514 8.418 -2.094 1.00 94.00 166 LEU A N 1
ATOM 1330 C CA . LEU A 1 166 ? 8.613 8.462 -1.142 1.00 94.00 166 LEU A CA 1
ATOM 1331 C C . LEU A 1 166 ? 8.206 9.230 0.104 1.00 94.00 166 LEU A C 1
ATOM 1333 O O . LEU A 1 166 ? 7.342 10.102 0.053 1.00 94.00 166 LEU A O 1
ATOM 1337 N N . ASP A 1 167 ? 8.880 8.928 1.209 1.00 94.38 167 ASP A N 1
ATOM 1338 C CA . ASP A 1 167 ? 8.849 9.794 2.375 1.00 94.38 167 ASP A CA 1
ATOM 1339 C C . ASP A 1 167 ? 9.311 11.215 2.033 1.00 94.38 167 ASP A C 1
ATOM 1341 O O . ASP A 1 167 ? 10.038 11.451 1.062 1.00 94.38 167 ASP A O 1
ATOM 1345 N N . ARG A 1 168 ? 8.921 12.166 2.884 1.00 90.62 168 ARG A N 1
ATOM 1346 C CA . ARG A 1 168 ? 9.181 13.602 2.708 1.00 90.62 168 ARG A CA 1
ATOM 1347 C C . ARG A 1 168 ? 10.656 13.969 2.501 1.00 90.62 168 ARG A C 1
ATOM 1349 O O . ARG A 1 168 ? 10.933 15.055 2.005 1.00 90.62 168 ARG A O 1
ATOM 1356 N N . ASN A 1 169 ? 11.587 13.113 2.926 1.00 90.31 169 ASN A N 1
ATOM 1357 C CA . ASN A 1 169 ? 13.027 13.343 2.860 1.00 90.31 169 ASN A CA 1
ATOM 1358 C C . ASN A 1 169 ? 13.705 12.486 1.773 1.00 90.31 169 ASN A C 1
ATOM 1360 O O . ASN A 1 169 ? 14.921 12.575 1.603 1.00 90.31 169 ASN A O 1
ATOM 1364 N N . GLY A 1 170 ? 12.952 11.650 1.047 1.00 89.81 170 GLY A N 1
ATOM 1365 C CA . GLY A 1 170 ? 13.477 10.786 -0.009 1.00 89.81 170 GLY A CA 1
ATOM 1366 C C . GLY A 1 170 ? 14.534 9.795 0.484 1.00 89.81 170 GLY A C 1
ATOM 1367 O O . GLY A 1 170 ? 15.525 9.554 -0.206 1.00 89.81 170 GLY A O 1
ATOM 1368 N N . LEU A 1 171 ? 14.361 9.230 1.682 1.00 90.50 171 LEU A N 1
ATOM 1369 C CA . LEU A 1 171 ? 15.388 8.430 2.365 1.00 90.50 171 LEU A CA 1
ATOM 1370 C C . LEU A 1 171 ? 15.554 7.020 1.785 1.00 90.50 171 LEU A C 1
ATOM 1372 O O . LEU A 1 171 ? 16.474 6.291 2.170 1.00 90.50 171 LEU A O 1
ATOM 1376 N N . ARG A 1 172 ? 14.671 6.608 0.870 1.00 90.75 172 ARG A N 1
ATOM 1377 C CA . ARG A 1 172 ? 14.744 5.316 0.181 1.00 90.75 172 ARG A CA 1
ATOM 1378 C C . ARG A 1 172 ? 14.929 5.522 -1.320 1.00 90.75 172 ARG A C 1
ATOM 1380 O O . ARG A 1 172 ? 14.284 6.384 -1.914 1.00 90.75 172 ARG A O 1
ATOM 1387 N N . PRO A 1 173 ? 15.810 4.736 -1.961 1.00 89.62 173 PRO A N 1
ATOM 1388 C CA . PRO A 1 173 ? 16.015 4.850 -3.392 1.00 89.62 173 PRO A CA 1
ATOM 1389 C C . PRO A 1 173 ? 14.762 4.386 -4.136 1.00 89.62 173 PRO A C 1
ATOM 1391 O O . PRO A 1 173 ? 14.181 3.351 -3.815 1.00 89.62 173 PRO A O 1
ATOM 1394 N N . ALA A 1 174 ? 14.394 5.136 -5.169 1.00 91.12 174 ALA A N 1
ATOM 1395 C CA . ALA A 1 174 ? 13.386 4.748 -6.141 1.00 91.12 174 ALA A CA 1
ATOM 1396 C C . ALA A 1 174 ? 13.883 5.104 -7.540 1.00 91.12 174 ALA A C 1
ATOM 1398 O O . ALA A 1 174 ? 14.400 6.197 -7.789 1.00 91.12 174 ALA A O 1
ATOM 1399 N N . ARG A 1 175 ? 13.758 4.166 -8.467 1.00 89.56 175 ARG A N 1
ATOM 1400 C CA . ARG A 1 175 ? 14.129 4.345 -9.867 1.00 89.56 175 ARG A CA 1
ATOM 1401 C C . ARG A 1 175 ? 12.999 3.840 -10.720 1.00 89.56 175 ARG A C 1
ATOM 1403 O O . ARG A 1 175 ? 12.437 2.792 -10.410 1.00 89.56 175 ARG A O 1
ATOM 1410 N N . TYR A 1 176 ? 12.693 4.566 -11.788 1.00 91.94 176 TYR A N 1
ATOM 1411 C CA . TYR A 1 176 ? 11.713 4.087 -12.741 1.00 91.94 176 TYR A CA 1
ATOM 1412 C C . TYR A 1 176 ? 12.127 4.293 -14.192 1.00 91.94 176 TYR A C 1
ATOM 1414 O O . TYR A 1 176 ? 12.853 5.229 -14.546 1.00 91.94 176 TYR A O 1
ATOM 1422 N N . TYR A 1 177 ? 11.644 3.376 -15.020 1.00 91.75 177 TYR A N 1
ATOM 1423 C CA . TYR A 1 177 ? 11.795 3.360 -16.462 1.00 91.75 177 TYR A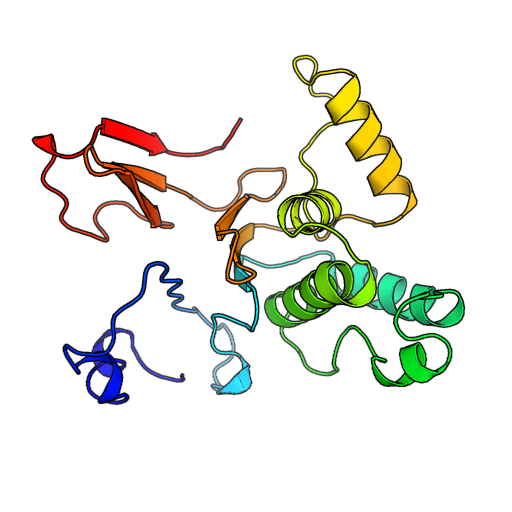 CA 1
ATOM 1424 C C . TYR A 1 177 ? 10.404 3.371 -17.083 1.00 91.75 177 TYR A C 1
ATOM 1426 O O . TYR A 1 177 ? 9.522 2.643 -16.631 1.00 91.75 177 TYR A O 1
ATOM 1434 N N . ILE A 1 178 ? 10.223 4.188 -18.114 1.00 93.38 178 ILE A N 1
ATOM 1435 C CA . ILE A 1 178 ? 9.057 4.131 -18.993 1.00 93.38 178 ILE A CA 1
ATOM 1436 C C . ILE A 1 178 ? 9.564 3.687 -20.353 1.00 93.38 178 ILE A C 1
ATOM 1438 O O . ILE A 1 178 ? 10.504 4.291 -20.877 1.00 93.38 178 ILE A O 1
ATOM 1442 N N . THR A 1 179 ? 8.967 2.647 -20.912 1.00 94.56 179 THR A N 1
ATOM 1443 C CA . THR A 1 179 ? 9.317 2.140 -22.240 1.00 94.56 179 THR A CA 1
ATOM 1444 C C . THR A 1 179 ? 8.436 2.749 -23.331 1.00 94.56 179 THR A C 1
ATOM 1446 O O . THR A 1 179 ? 7.395 3.343 -23.047 1.00 94.56 179 THR A O 1
ATOM 1449 N N . TYR A 1 180 ? 8.854 2.641 -24.595 1.00 95.50 180 TYR A N 1
ATOM 1450 C CA . TYR A 1 180 ? 8.095 3.182 -25.735 1.00 95.50 180 TYR A CA 1
ATOM 1451 C C . TYR A 1 180 ? 6.739 2.500 -25.965 1.00 95.50 180 TYR A C 1
ATOM 1453 O O . TYR A 1 180 ? 5.837 3.106 -26.537 1.00 95.50 180 TYR A O 1
ATOM 1461 N N . ASP A 1 181 ? 6.577 1.271 -25.489 1.00 94.12 181 ASP A N 1
ATOM 1462 C CA . ASP A 1 181 ? 5.320 0.522 -25.437 1.00 94.12 181 ASP A CA 1
ATOM 1463 C C . ASP A 1 181 ? 4.513 0.785 -24.146 1.00 94.12 181 ASP A C 1
ATOM 1465 O O . ASP A 1 181 ? 3.562 0.069 -23.850 1.00 94.12 181 ASP A O 1
ATOM 1469 N N . ASN A 1 182 ? 4.834 1.863 -23.417 1.00 92.12 182 ASN A N 1
ATOM 1470 C CA . ASN A 1 182 ? 4.113 2.379 -22.246 1.00 92.12 182 ASN A CA 1
ATOM 1471 C C . ASN A 1 182 ? 4.096 1.468 -21.007 1.00 92.12 182 ASN A C 1
ATOM 1473 O O . ASN A 1 182 ? 3.228 1.627 -20.146 1.00 92.12 182 ASN A O 1
ATOM 1477 N N . TYR A 1 183 ? 5.071 0.571 -20.851 1.00 93.62 183 TYR A N 1
ATOM 1478 C CA . TYR A 1 183 ? 5.276 -0.098 -19.568 1.00 93.62 183 TYR A CA 1
ATOM 1479 C C . TYR A 1 183 ? 6.029 0.814 -18.604 1.00 93.62 183 TYR A C 1
ATOM 1481 O O . TYR A 1 183 ? 6.940 1.551 -18.990 1.00 93.62 183 TYR A O 1
ATOM 1489 N N . VAL A 1 184 ? 5.656 0.735 -17.328 1.00 92.81 184 VAL A N 1
ATOM 1490 C CA . VAL A 1 184 ? 6.335 1.424 -16.231 1.00 92.81 184 VAL A CA 1
ATOM 1491 C C . VAL A 1 184 ? 6.973 0.383 -15.329 1.00 92.81 184 VAL A C 1
ATOM 1493 O O . VAL A 1 184 ? 6.294 -0.480 -14.780 1.00 92.81 184 VAL A O 1
ATOM 1496 N N . TYR A 1 185 ? 8.282 0.499 -15.144 1.00 92.75 185 TYR A N 1
ATOM 1497 C CA . TYR A 1 185 ? 9.050 -0.349 -14.243 1.00 92.75 185 TYR A CA 1
ATOM 1498 C C . TYR A 1 185 ? 9.586 0.509 -13.117 1.00 92.75 185 TYR A C 1
ATOM 1500 O O . TYR A 1 185 ? 10.355 1.426 -13.388 1.00 92.75 185 TYR A O 1
ATOM 1508 N N . LEU A 1 186 ? 9.211 0.213 -11.875 1.00 92.94 186 LEU A N 1
ATOM 1509 C CA . LEU A 1 186 ? 9.720 0.890 -10.686 1.00 92.94 186 LEU A CA 1
ATOM 1510 C C . LEU A 1 186 ? 10.450 -0.108 -9.789 1.00 92.94 186 LEU A C 1
ATOM 1512 O O . LEU A 1 186 ? 9.964 -1.209 -9.549 1.00 92.94 186 LEU A O 1
ATOM 1516 N N . SER A 1 187 ? 11.621 0.282 -9.293 1.00 91.50 187 SER A N 1
ATOM 1517 C CA . SER A 1 187 ? 12.436 -0.542 -8.404 1.00 91.50 187 SER A CA 1
ATOM 1518 C C . SER A 1 187 ? 13.254 0.308 -7.434 1.00 91.50 187 SER A C 1
ATOM 1520 O O . SER A 1 187 ? 13.586 1.461 -7.718 1.00 91.50 187 SER A O 1
ATOM 1522 N N . SER A 1 188 ? 13.627 -0.275 -6.294 1.00 87.56 188 SER A N 1
ATOM 1523 C CA . SER A 1 188 ? 14.597 0.315 -5.368 1.00 87.56 188 SER A CA 1
ATOM 1524 C C . SER A 1 188 ? 16.037 0.285 -5.898 1.00 87.56 188 SER A C 1
ATOM 1526 O O . SER A 1 188 ? 16.894 0.995 -5.376 1.00 87.56 188 SER A O 1
ATOM 1528 N N . GLU A 1 189 ? 16.320 -0.506 -6.939 1.00 82.62 189 GLU A N 1
ATOM 1529 C CA . GLU A 1 189 ? 17.660 -0.708 -7.507 1.00 82.62 189 GLU A CA 1
ATOM 1530 C C . GLU A 1 189 ? 17.674 -0.599 -9.044 1.00 82.62 189 GLU A C 1
ATOM 1532 O O . GLU A 1 189 ? 16.637 -0.658 -9.707 1.00 82.62 189 GLU A O 1
ATOM 1537 N N . VAL A 1 190 ? 18.866 -0.424 -9.629 1.00 74.56 190 VAL A N 1
ATOM 1538 C CA . VAL A 1 190 ? 19.070 -0.509 -11.089 1.00 74.56 190 VAL A CA 1
ATOM 1539 C C . VAL A 1 190 ? 19.297 -1.951 -11.526 1.00 74.56 190 VAL A C 1
ATOM 1541 O O . VAL A 1 190 ? 19.878 -2.729 -10.782 1.00 74.56 190 VAL A O 1
ATOM 1544 N N . GLY A 1 191 ? 18.912 -2.280 -12.761 1.00 77.50 191 GLY A N 1
ATOM 1545 C CA . GLY A 1 191 ? 19.241 -3.579 -13.365 1.00 77.50 191 GLY A CA 1
ATOM 1546 C C . GLY A 1 191 ? 18.420 -4.753 -12.831 1.00 77.50 191 GLY A C 1
ATOM 1547 O O . GLY A 1 191 ? 18.828 -5.895 -12.982 1.00 77.50 191 GLY A O 1
ATOM 1548 N N . VAL A 1 192 ? 17.269 -4.488 -12.203 1.00 82.69 192 VAL A N 1
ATOM 1549 C CA . VAL A 1 192 ? 16.359 -5.551 -11.737 1.00 82.69 192 VAL A CA 1
ATOM 1550 C C . VAL A 1 192 ? 15.659 -6.250 -12.904 1.00 82.69 192 VAL A C 1
ATOM 1552 O O . VAL A 1 192 ? 15.324 -7.426 -12.808 1.00 82.69 192 VAL A O 1
ATOM 1555 N N . ILE A 1 193 ? 15.448 -5.532 -14.007 1.00 84.50 193 ILE A N 1
ATOM 1556 C CA . ILE A 1 193 ? 14.892 -6.067 -15.248 1.00 84.50 193 ILE A CA 1
ATOM 1557 C C . ILE A 1 193 ? 15.819 -5.654 -16.388 1.00 84.50 193 ILE A C 1
ATOM 1559 O O . ILE A 1 193 ? 16.165 -4.475 -16.514 1.00 84.50 193 ILE A O 1
ATOM 1563 N N . ASP A 1 194 ? 16.193 -6.631 -17.213 1.00 87.44 194 ASP A N 1
ATOM 1564 C CA . ASP A 1 194 ? 16.946 -6.416 -18.446 1.00 87.44 194 ASP A CA 1
ATOM 1565 C C . ASP A 1 194 ? 16.012 -5.871 -19.530 1.00 87.44 194 ASP A C 1
ATOM 1567 O O . ASP A 1 194 ? 15.340 -6.612 -20.248 1.00 87.44 194 ASP A O 1
ATOM 1571 N N . ILE A 1 195 ? 15.957 -4.543 -19.625 1.00 88.38 195 ILE A N 1
ATOM 1572 C CA . ILE A 1 195 ? 15.242 -3.824 -20.681 1.00 88.38 195 ILE A CA 1
ATOM 1573 C C . ILE A 1 195 ? 16.285 -3.295 -21.672 1.00 88.38 195 ILE A C 1
ATOM 1575 O O . ILE A 1 195 ? 17.175 -2.549 -21.246 1.00 88.38 195 ILE A O 1
ATOM 1579 N N . PRO A 1 196 ? 16.186 -3.622 -22.976 1.00 90.31 196 PRO A N 1
ATOM 1580 C CA . PRO A 1 196 ? 17.040 -3.023 -23.997 1.00 90.31 196 PRO A CA 1
ATOM 1581 C C . PRO A 1 196 ? 16.972 -1.493 -23.928 1.00 90.31 196 PRO A C 1
ATOM 1583 O O . PRO A 1 196 ? 15.886 -0.919 -23.827 1.00 90.31 196 PRO A O 1
ATOM 1586 N N . VAL A 1 197 ? 18.124 -0.820 -23.947 1.00 88.94 197 VAL A N 1
ATOM 1587 C CA . VAL A 1 197 ? 18.208 0.633 -23.710 1.00 88.94 197 VAL A CA 1
ATOM 1588 C C . VAL A 1 197 ? 17.434 1.413 -24.773 1.00 88.94 197 VAL A C 1
ATOM 1590 O O . VAL A 1 197 ? 16.796 2.415 -24.462 1.00 88.94 197 VAL A O 1
ATOM 1593 N N . GLU A 1 198 ? 17.434 0.914 -26.005 1.00 93.69 198 GLU A N 1
ATOM 1594 C CA . GLU A 1 198 ? 16.670 1.416 -27.145 1.00 93.69 198 GLU A CA 1
ATOM 1595 C C . GLU A 1 198 ? 15.150 1.413 -26.926 1.00 93.69 198 GLU A C 1
ATOM 1597 O O . GLU A 1 198 ? 14.444 2.183 -27.573 1.00 93.69 198 GLU A O 1
ATOM 1602 N N . ASN A 1 199 ? 14.644 0.607 -25.987 1.00 93.38 199 ASN A N 1
ATOM 1603 C CA . ASN A 1 199 ? 13.222 0.550 -25.659 1.00 93.38 199 ASN A CA 1
ATOM 1604 C C . ASN A 1 199 ? 12.828 1.531 -24.544 1.00 93.38 199 ASN A C 1
ATOM 1606 O O . ASN A 1 199 ? 11.638 1.689 -24.274 1.00 93.38 199 ASN A O 1
ATOM 1610 N N . ILE A 1 200 ? 13.789 2.192 -23.889 1.00 92.19 200 ILE A N 1
ATOM 1611 C CA . ILE A 1 200 ? 13.537 3.090 -22.757 1.00 92.19 200 ILE A CA 1
ATOM 1612 C C . ILE A 1 200 ? 13.250 4.505 -23.272 1.00 92.19 200 ILE A C 1
ATOM 1614 O O . ILE A 1 200 ? 14.146 5.215 -23.719 1.00 92.19 200 ILE A O 1
ATOM 1618 N N . ALA A 1 201 ? 12.003 4.950 -23.129 1.00 93.19 201 ALA A N 1
ATOM 1619 C CA . ALA A 1 201 ? 11.568 6.295 -23.492 1.00 93.19 201 ALA A CA 1
ATOM 1620 C C . ALA A 1 201 ? 11.944 7.343 -22.433 1.00 93.19 201 ALA A C 1
ATOM 1622 O O . ALA A 1 201 ? 12.320 8.468 -22.764 1.00 93.19 201 ALA A O 1
ATOM 1623 N N . LYS A 1 202 ? 11.829 6.996 -21.144 1.00 91.12 202 LYS A N 1
ATOM 1624 C CA . LYS A 1 202 ? 12.222 7.865 -20.024 1.00 91.12 202 LYS A CA 1
ATOM 1625 C C . LYS A 1 202 ? 12.863 7.058 -18.909 1.00 91.12 202 LYS A C 1
ATOM 1627 O O . LYS A 1 202 ? 12.445 5.944 -18.606 1.00 91.12 202 LYS A O 1
ATOM 1632 N N . LYS A 1 203 ? 13.848 7.670 -18.256 1.00 87.00 203 LYS A N 1
ATOM 1633 C CA . LYS A 1 203 ? 14.536 7.122 -17.089 1.00 87.00 203 LYS A CA 1
ATOM 1634 C C . LYS A 1 203 ? 14.619 8.189 -16.014 1.00 87.00 203 LYS A C 1
ATOM 1636 O O . LYS A 1 203 ? 15.098 9.287 -16.281 1.00 87.00 203 LYS A O 1
ATOM 1641 N N . PHE A 1 204 ? 14.215 7.832 -14.805 1.00 81.69 204 PHE A N 1
ATOM 1642 C CA . PHE A 1 204 ? 14.284 8.709 -13.646 1.00 81.69 204 PHE A CA 1
ATOM 1643 C C . PHE A 1 204 ? 14.925 7.997 -12.467 1.00 81.69 204 PHE A C 1
ATOM 1645 O O . PHE A 1 204 ? 14.687 6.816 -12.197 1.00 81.69 204 PHE A O 1
ATOM 1652 N N . ILE A 1 205 ? 15.772 8.747 -11.774 1.00 65.69 205 ILE A N 1
ATOM 1653 C CA . ILE A 1 205 ? 16.483 8.317 -10.581 1.00 65.69 205 ILE A CA 1
ATOM 1654 C C . ILE A 1 205 ? 16.189 9.385 -9.531 1.00 65.69 205 ILE A C 1
ATOM 1656 O O . ILE A 1 205 ? 16.652 10.513 -9.664 1.00 65.69 205 ILE A O 1
ATOM 1660 N N . SER A 1 206 ? 15.363 9.014 -8.555 1.00 64.38 206 SER A N 1
ATOM 1661 C CA . SER A 1 206 ? 14.947 9.827 -7.405 1.00 64.38 206 SER A CA 1
ATOM 1662 C C . SER A 1 206 ? 16.153 10.302 -6.552 1.00 64.38 206 SER A C 1
ATOM 1664 O O . SER A 1 206 ? 17.191 9.627 -6.614 1.00 64.38 206 SER A O 1
ATOM 1666 N N . PRO A 1 207 ? 16.071 11.413 -5.770 1.00 47.44 207 PRO A N 1
ATOM 1667 C CA . PRO A 1 207 ? 14.879 11.950 -5.090 1.00 47.44 207 PRO A CA 1
ATOM 1668 C C . PRO A 1 207 ? 13.844 12.558 -6.046 1.00 47.44 207 PRO A C 1
ATOM 1670 O O . PRO A 1 207 ? 14.206 13.344 -6.915 1.00 47.44 207 PRO A O 1
ATOM 1673 N N . PHE A 1 208 ? 12.570 12.183 -5.911 1.00 49.06 208 PHE A N 1
ATOM 1674 C CA . PHE A 1 208 ? 11.443 12.880 -6.520 1.00 49.06 208 PHE A CA 1
ATOM 1675 C C . PHE A 1 208 ? 11.391 14.272 -5.876 1.00 49.06 208 PHE A C 1
ATOM 1677 O O . PHE A 1 208 ? 11.171 14.374 -4.671 1.00 49.06 208 PHE A O 1
ATOM 1684 N N . SER A 1 209 ? 11.648 15.308 -6.672 1.00 34.84 209 SER A N 1
ATOM 1685 C CA . SER A 1 209 ? 11.358 16.714 -6.370 1.00 34.84 209 SER A CA 1
ATOM 1686 C C . SER A 1 209 ? 10.336 17.221 -7.371 1.00 34.84 209 SER A C 1
ATOM 1688 O O . SER A 1 209 ? 10.633 17.056 -8.581 1.00 34.84 209 SER A O 1
#

Secondary structure (DSSP, 8-state):
--S-GGGHHHH-GGGG-TT---S---------S-SS--GGG-S--SSEEEEE--TTHHHHHHHHHHHHTT---TTTGGGGGGG-SSS-TT--HHHHHHHHHHHHHHTS---HHHHHHHHS----SS-SSS-HHHHHHHHHHHHH-----SSEEEEEE-SS-EEEEE-TT--S--EEEEETT--EEEESSSSSS---GGGEEEEEES---

Sequence (209 aa):
GQFTTHQLYPYYADLTNPEFISHIAIVHSRYSTNTFPAWSRAQPNRMVAHNGEINTLRGNINFMNAREGVMTCELYGEDLQKLYPVVEKDMTDSGSFDNVLEFLVRAGKRSLPEAAITMVPEAYENDLEMSAEKRAFYRWAAMFMEPWDGPALFTFTDGHYIGAILDRNGLRPARYYITYDNYVYLSSEVGVIDIPVENIAKKFISPFS